Protein AF-A0A539EA20-F1 (afdb_monomer_lite)

Structure (mmCIF, N/CA/C/O backbone):
data_AF-A0A539EA20-F1
#
_entry.id   AF-A0A539EA20-F1
#
loop_
_atom_site.group_PDB
_atom_site.id
_atom_site.type_symbol
_atom_site.label_atom_id
_atom_site.label_alt_id
_atom_site.label_comp_id
_atom_site.label_asym_id
_atom_site.label_entity_id
_atom_site.label_seq_id
_atom_site.pdbx_PDB_ins_code
_atom_site.Cartn_x
_atom_site.Cartn_y
_atom_site.Cartn_z
_atom_site.occupancy
_atom_site.B_iso_or_equiv
_atom_site.auth_seq_id
_atom_site.auth_comp_id
_atom_site.auth_asym_id
_atom_site.auth_atom_id
_atom_site.pdbx_PDB_model_num
ATOM 1 N N . MET A 1 1 ? 24.969 20.866 69.694 1.00 51.47 1 MET A N 1
ATOM 2 C CA . MET A 1 1 ? 25.121 20.897 68.224 1.00 51.47 1 MET A CA 1
ATOM 3 C C . MET A 1 1 ? 23.869 20.271 67.652 1.00 51.47 1 MET A C 1
ATOM 5 O O . MET A 1 1 ? 23.662 19.080 67.826 1.00 51.47 1 MET A O 1
ATOM 9 N N . SER A 1 2 ? 22.968 21.118 67.164 1.00 51.00 2 SER A N 1
ATOM 10 C CA . SER A 1 2 ? 21.584 20.774 66.840 1.00 51.00 2 SER A CA 1
ATOM 11 C C . SER A 1 2 ? 21.495 20.358 65.376 1.00 51.00 2 SER A C 1
ATOM 13 O O . SER A 1 2 ? 21.709 21.182 64.492 1.00 51.00 2 SER A O 1
ATOM 15 N N . ASP A 1 3 ? 21.202 19.083 65.135 1.00 60.44 3 ASP A N 1
ATOM 16 C CA . ASP A 1 3 ? 21.007 18.517 63.801 1.00 60.44 3 ASP A CA 1
ATOM 17 C C . ASP A 1 3 ? 19.608 18.903 63.287 1.00 60.44 3 ASP A C 1
ATOM 19 O O . ASP A 1 3 ? 18.600 18.275 63.616 1.00 60.44 3 ASP A O 1
ATOM 23 N N . ILE A 1 4 ? 19.530 19.971 62.490 1.00 59.88 4 ILE A N 1
ATOM 24 C CA . ILE A 1 4 ? 18.316 20.348 61.755 1.00 59.88 4 ILE A CA 1
ATOM 25 C C . ILE A 1 4 ? 18.309 19.541 60.455 1.00 59.88 4 ILE A C 1
ATOM 27 O O . ILE A 1 4 ? 18.741 20.002 59.400 1.00 59.88 4 ILE A O 1
ATOM 31 N N . ARG A 1 5 ? 17.825 18.299 60.524 1.00 60.31 5 ARG A N 1
ATOM 32 C CA . ARG A 1 5 ? 17.503 17.519 59.324 1.00 60.31 5 ARG A CA 1
ATOM 33 C C . ARG A 1 5 ? 16.178 18.024 58.766 1.00 60.31 5 ARG A C 1
ATOM 35 O O . ARG A 1 5 ? 15.107 17.553 59.146 1.00 60.31 5 ARG A O 1
ATOM 42 N N . HIS A 1 6 ? 16.243 19.014 57.878 1.00 56.59 6 HIS A N 1
ATOM 43 C CA . HIS A 1 6 ? 15.100 19.406 57.062 1.00 56.59 6 HIS A CA 1
ATOM 44 C C . HIS A 1 6 ? 14.713 18.240 56.150 1.00 56.59 6 HIS A C 1
ATOM 46 O O . HIS A 1 6 ? 15.317 17.997 55.110 1.00 56.59 6 HIS A O 1
ATOM 52 N N . SER A 1 7 ? 13.691 17.501 56.579 1.00 60.00 7 SER A N 1
ATOM 53 C CA . SER A 1 7 ? 12.977 16.550 55.739 1.00 60.00 7 SER A CA 1
ATOM 54 C C . SER A 1 7 ? 12.240 17.342 54.664 1.00 60.00 7 SER A C 1
ATOM 56 O O . SER A 1 7 ? 11.175 17.907 54.914 1.00 60.00 7 SER A O 1
ATOM 58 N N . ALA A 1 8 ? 12.825 17.414 53.469 1.00 56.97 8 ALA A N 1
ATOM 59 C CA . ALA A 1 8 ? 12.131 17.839 52.265 1.00 56.97 8 ALA A CA 1
ATOM 60 C C . ALA A 1 8 ? 11.116 16.747 51.901 1.00 56.97 8 ALA A C 1
ATOM 62 O O . ALA A 1 8 ? 11.384 15.865 51.090 1.00 56.97 8 ALA A O 1
ATOM 63 N N . ALA A 1 9 ? 9.959 16.768 52.566 1.00 60.31 9 ALA A N 1
ATOM 64 C CA . ALA A 1 9 ? 8.810 15.977 52.165 1.00 60.31 9 ALA A CA 1
ATOM 65 C C . ALA A 1 9 ? 8.406 16.439 50.758 1.00 60.31 9 ALA A C 1
ATOM 67 O O . ALA A 1 9 ? 7.804 17.503 50.587 1.00 60.31 9 ALA A O 1
ATOM 68 N N . ALA A 1 10 ? 8.818 15.672 49.747 1.00 56.41 10 ALA A N 1
ATOM 69 C CA . ALA A 1 10 ? 8.456 15.897 48.361 1.00 56.41 10 ALA A CA 1
ATOM 70 C C . ALA A 1 10 ? 6.928 15.914 48.270 1.00 56.41 10 ALA A C 1
ATOM 72 O O . ALA A 1 10 ? 6.260 14.930 48.574 1.00 56.41 10 ALA A O 1
ATOM 73 N N . ARG A 1 11 ? 6.376 17.079 47.928 1.00 55.41 11 ARG A N 1
ATOM 74 C CA . ARG A 1 11 ? 4.939 17.304 47.796 1.00 55.41 11 ARG A CA 1
ATOM 75 C C . ARG A 1 11 ? 4.426 16.478 46.602 1.00 55.41 11 ARG A C 1
ATOM 77 O O . ARG A 1 11 ? 4.727 16.847 45.469 1.00 55.41 11 ARG A O 1
ATOM 84 N N . PRO A 1 12 ? 3.641 15.404 46.817 1.00 58.03 12 PRO A N 1
ATOM 85 C CA . PRO A 1 12 ? 3.309 14.428 45.771 1.00 58.03 12 PRO A CA 1
ATOM 86 C C . PRO A 1 12 ? 2.402 14.980 44.656 1.00 58.03 12 PRO A C 1
ATOM 88 O O . PRO A 1 12 ? 2.274 14.368 43.604 1.00 58.03 12 PRO A O 1
ATOM 91 N N . TRP A 1 13 ? 1.812 16.165 44.838 1.00 58.59 13 TRP A N 1
ATOM 92 C CA . TRP A 1 13 ? 0.903 16.779 43.865 1.00 58.59 13 TRP A CA 1
ATOM 93 C C . TRP A 1 13 ? 1.596 17.495 42.690 1.00 58.59 13 TRP A C 1
ATOM 95 O O . TRP A 1 13 ? 0.915 17.910 41.759 1.00 58.59 13 TRP A O 1
ATOM 105 N N . LEU A 1 14 ? 2.930 17.636 42.697 1.00 54.72 14 LEU A N 1
ATOM 106 C CA . LEU A 1 14 ? 3.673 18.243 41.577 1.00 54.72 14 LEU A CA 1
ATOM 107 C C . LEU A 1 14 ? 4.090 17.233 40.493 1.00 54.72 14 LEU A C 1
ATOM 109 O O . LEU A 1 14 ? 4.433 17.643 39.385 1.00 54.72 14 LEU A O 1
ATOM 113 N N . ALA A 1 15 ? 4.026 15.929 40.777 1.00 59.38 15 ALA A N 1
ATOM 114 C CA . ALA A 1 15 ? 4.340 14.875 39.813 1.00 59.38 15 ALA A CA 1
ATOM 115 C C . ALA A 1 15 ? 3.496 14.920 38.512 1.00 59.38 15 ALA A C 1
ATOM 117 O O . ALA A 1 15 ? 4.094 14.824 37.439 1.00 59.38 15 ALA A O 1
ATOM 118 N N . PRO A 1 16 ? 2.159 15.135 38.532 1.00 64.38 16 PRO A N 1
ATOM 119 C CA . PRO A 1 16 ? 1.367 15.132 37.295 1.00 64.38 16 PRO A CA 1
ATOM 120 C C . PRO A 1 16 ? 1.662 16.320 36.361 1.00 64.38 16 PRO A C 1
ATOM 122 O O . PRO A 1 16 ? 1.531 16.189 35.145 1.00 64.38 16 PRO A O 1
ATOM 125 N N . LEU A 1 17 ? 2.108 17.469 36.889 1.00 68.00 17 LEU A N 1
ATOM 126 C CA . LEU A 1 17 ? 2.411 18.652 36.068 1.00 68.00 17 LEU A CA 1
ATOM 127 C C . LEU A 1 17 ? 3.668 18.468 35.206 1.00 68.00 17 LEU A C 1
ATOM 129 O O . LEU A 1 17 ? 3.708 18.946 34.072 1.00 68.00 17 LEU A O 1
ATOM 133 N N . LEU A 1 18 ? 4.675 17.751 35.712 1.00 65.19 18 LEU A N 1
ATOM 134 C CA . LEU A 1 18 ? 5.891 17.452 34.949 1.00 65.19 18 LEU A CA 1
ATOM 135 C C . LEU A 1 18 ? 5.616 16.474 33.797 1.00 65.19 18 LEU A C 1
ATOM 137 O O . LEU A 1 18 ? 6.151 16.661 32.705 1.00 65.19 18 LEU A O 1
ATOM 141 N N . GLY A 1 19 ? 4.738 15.487 34.007 1.00 69.69 19 GLY A N 1
ATOM 142 C CA . GLY A 1 19 ? 4.331 14.546 32.957 1.00 69.69 19 GLY A CA 1
ATOM 143 C C . GLY A 1 19 ? 3.599 15.231 31.798 1.00 69.69 19 GLY A C 1
ATOM 144 O O . GLY A 1 19 ? 3.936 15.014 30.635 1.00 69.69 19 GLY A O 1
ATOM 145 N N . ALA A 1 20 ? 2.656 16.130 32.105 1.00 71.56 20 ALA A N 1
ATOM 146 C CA . ALA A 1 20 ? 1.913 16.870 31.085 1.00 71.56 20 ALA A CA 1
ATOM 147 C C . ALA A 1 20 ? 2.821 17.773 30.228 1.00 71.56 20 ALA A C 1
ATOM 149 O O . ALA A 1 20 ? 2.654 17.831 29.011 1.00 71.56 20 ALA A O 1
ATOM 150 N N . ALA A 1 21 ? 3.807 18.440 30.839 1.00 73.88 21 ALA A N 1
ATOM 151 C CA . ALA A 1 21 ? 4.750 19.296 30.120 1.00 73.88 21 ALA A CA 1
ATOM 152 C C . ALA A 1 21 ? 5.674 18.501 29.180 1.00 73.88 21 ALA A C 1
ATOM 154 O O . ALA A 1 21 ? 5.935 18.949 28.065 1.00 73.88 21 ALA A O 1
ATOM 155 N N . ALA A 1 22 ? 6.132 17.316 29.597 1.00 73.62 22 ALA A N 1
ATOM 156 C CA . ALA A 1 22 ? 6.953 16.443 28.757 1.00 73.62 22 ALA A CA 1
ATOM 157 C C . ALA A 1 22 ? 6.179 15.926 27.530 1.00 73.62 22 ALA A C 1
ATOM 159 O O . ALA A 1 22 ? 6.701 15.977 26.417 1.00 73.62 22 ALA A O 1
ATOM 160 N N . ALA A 1 23 ? 4.917 15.517 27.708 1.00 72.38 23 ALA A N 1
ATOM 161 C CA . ALA A 1 23 ? 4.051 15.105 26.600 1.00 72.38 23 ALA A CA 1
ATOM 162 C C . ALA A 1 23 ? 3.799 16.255 25.604 1.00 72.38 23 ALA A C 1
ATOM 164 O O . ALA A 1 23 ? 3.877 16.065 24.392 1.00 72.38 23 ALA A O 1
ATOM 165 N N . LEU A 1 24 ? 3.569 17.473 26.108 1.00 75.94 24 LEU A N 1
ATOM 166 C CA . LEU A 1 24 ? 3.400 18.670 25.275 1.00 75.94 24 LEU A CA 1
ATOM 167 C C . LEU A 1 24 ? 4.687 19.049 24.529 1.00 75.94 24 LEU A C 1
ATOM 169 O O . LEU A 1 24 ? 4.631 19.465 23.374 1.00 75.94 24 LEU A O 1
ATOM 173 N N . ALA A 1 25 ? 5.849 18.877 25.164 1.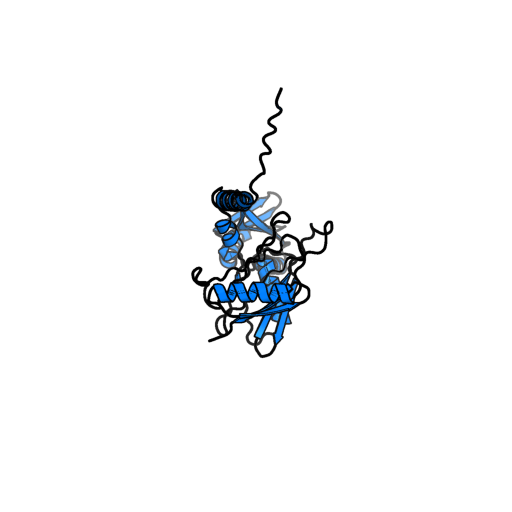00 78.00 25 ALA A N 1
ATOM 174 C CA . ALA A 1 25 ? 7.143 19.105 24.530 1.00 78.00 25 ALA A CA 1
ATOM 175 C C . ALA A 1 25 ? 7.423 18.078 23.420 1.00 78.00 25 ALA A C 1
ATOM 177 O O . ALA A 1 25 ? 7.863 18.470 22.341 1.00 78.00 25 ALA A O 1
ATOM 178 N N . MET A 1 26 ? 7.103 16.795 23.626 1.00 74.56 26 MET A N 1
ATOM 179 C CA . MET A 1 26 ? 7.206 15.766 22.578 1.00 74.56 26 MET A CA 1
ATOM 180 C C . MET A 1 26 ? 6.317 16.059 21.363 1.00 74.56 26 MET A C 1
ATOM 182 O O . MET A 1 26 ? 6.663 15.702 20.243 1.00 74.56 26 MET A O 1
ATOM 186 N N . LEU A 1 27 ? 5.207 16.766 21.564 1.00 73.69 27 LEU A N 1
ATOM 187 C CA . LEU A 1 27 ? 4.309 17.203 20.495 1.00 73.69 27 LEU A CA 1
ATOM 188 C C . LEU A 1 27 ? 4.912 18.316 19.613 1.00 73.69 27 LEU A C 1
ATOM 190 O O . LEU A 1 27 ? 4.495 18.494 18.468 1.00 73.69 27 LEU A O 1
ATOM 194 N N . LEU A 1 28 ? 5.873 19.071 20.158 1.00 78.44 28 LEU A N 1
ATOM 195 C CA . LEU A 1 28 ? 6.522 20.219 19.518 1.00 78.44 28 LEU A CA 1
ATOM 196 C C . LEU A 1 28 ? 7.893 19.883 18.920 1.00 78.44 28 LEU A C 1
ATOM 198 O O . LEU A 1 28 ? 8.332 20.572 17.999 1.00 78.44 28 LEU A O 1
ATOM 202 N N . VAL A 1 29 ? 8.581 18.858 19.432 1.00 80.50 29 VAL A N 1
ATOM 203 C CA . VAL A 1 29 ? 9.878 18.433 18.894 1.00 80.50 29 VAL A CA 1
ATOM 204 C C . VAL A 1 29 ? 9.646 17.636 17.605 1.00 80.50 29 VAL A C 1
ATOM 206 O O . VAL A 1 29 ? 8.989 16.596 17.649 1.00 80.50 29 VAL A O 1
ATOM 209 N N . PRO A 1 30 ? 10.175 18.083 16.452 1.00 80.94 30 PRO A N 1
ATOM 210 C CA . PRO A 1 30 ? 10.070 17.317 15.222 1.00 80.94 30 PRO A CA 1
ATOM 211 C C . PRO A 1 30 ? 10.881 16.032 15.365 1.00 80.94 30 PRO A C 1
ATOM 213 O O . PRO A 1 30 ? 12.070 16.072 15.687 1.00 80.94 30 PRO A O 1
ATOM 216 N N . PHE A 1 31 ? 10.251 14.897 15.091 1.00 82.44 31 PHE A N 1
ATOM 217 C CA . PHE A 1 31 ? 10.955 13.637 14.920 1.00 82.44 31 PHE A CA 1
ATOM 218 C C . PHE A 1 31 ? 10.997 13.290 13.435 1.00 82.44 31 PHE A C 1
ATOM 220 O O . PHE A 1 31 ? 10.104 13.627 12.654 1.00 82.44 31 PHE A O 1
ATOM 227 N N . SER A 1 32 ? 12.075 12.632 13.032 1.00 87.25 32 SER A N 1
ATOM 228 C CA . SER A 1 32 ? 12.204 12.088 11.690 1.00 87.25 32 SER A CA 1
ATOM 229 C C . SER A 1 32 ? 11.516 10.729 11.621 1.00 87.25 32 SER A C 1
ATOM 231 O O . SER A 1 32 ? 11.802 9.862 12.448 1.00 87.25 32 SER A O 1
ATOM 233 N N . TYR A 1 33 ? 10.668 10.517 10.623 1.00 86.50 33 TYR A N 1
ATOM 234 C CA . TYR A 1 33 ? 10.060 9.222 10.329 1.00 86.50 33 TYR A CA 1
ATOM 235 C C . TYR A 1 33 ? 10.125 8.930 8.830 1.00 86.50 33 TYR A C 1
ATOM 237 O O . TYR A 1 33 ? 10.319 9.832 8.017 1.00 86.50 33 TYR A O 1
ATOM 245 N N . GLN A 1 34 ? 10.008 7.656 8.458 1.00 86.81 34 GLN A N 1
ATOM 246 C CA . GLN A 1 34 ? 9.963 7.248 7.055 1.00 86.81 34 GLN A CA 1
ATOM 247 C C . GLN A 1 34 ? 8.516 7.134 6.585 1.00 86.81 34 GLN A C 1
ATOM 249 O O . GLN A 1 34 ? 7.686 6.526 7.262 1.00 86.81 34 GLN A O 1
ATOM 254 N N . LYS A 1 35 ? 8.238 7.676 5.402 1.00 89.19 35 LYS A N 1
ATOM 255 C CA . LYS A 1 35 ? 6.952 7.568 4.714 1.00 89.19 35 LYS A CA 1
ATOM 256 C C . LYS A 1 35 ? 7.164 6.999 3.318 1.00 89.19 35 LYS A C 1
ATOM 258 O O . LYS A 1 35 ? 8.096 7.399 2.627 1.00 89.19 35 LYS A O 1
ATOM 263 N N . THR A 1 36 ? 6.290 6.095 2.889 1.00 90.50 36 THR A N 1
ATOM 264 C CA . THR A 1 36 ? 6.244 5.658 1.489 1.00 90.50 36 THR A CA 1
ATOM 265 C C . THR A 1 36 ? 5.628 6.766 0.640 1.00 90.50 36 THR A C 1
ATOM 267 O O . THR A 1 36 ? 4.508 7.188 0.910 1.00 90.50 36 THR A O 1
ATOM 270 N N . VAL A 1 37 ? 6.346 7.243 -0.373 1.00 94.31 37 VAL A N 1
ATOM 271 C CA . VAL A 1 37 ? 5.898 8.340 -1.255 1.00 94.31 37 VAL A CA 1
ATOM 272 C C . VAL A 1 37 ? 5.578 7.874 -2.674 1.00 94.31 37 VAL A C 1
ATOM 274 O O . VAL A 1 37 ? 4.847 8.542 -3.401 1.00 94.31 37 VAL A O 1
ATOM 277 N N . ALA A 1 38 ? 6.111 6.721 -3.071 1.00 96.06 38 ALA A N 1
ATOM 278 C CA . ALA A 1 38 ? 5.910 6.118 -4.379 1.00 96.06 38 ALA A CA 1
ATOM 279 C C . ALA A 1 38 ? 6.220 4.616 -4.314 1.00 96.06 38 ALA A C 1
ATOM 281 O O . ALA A 1 38 ? 6.691 4.109 -3.294 1.00 96.06 38 ALA A O 1
ATOM 282 N N . TYR A 1 39 ? 5.992 3.922 -5.421 1.00 96.19 39 TYR A N 1
ATOM 283 C CA . TYR A 1 39 ? 6.453 2.560 -5.656 1.00 96.19 39 TYR A CA 1
ATOM 284 C C . TYR A 1 39 ? 7.275 2.521 -6.938 1.00 96.19 39 TYR A C 1
ATOM 286 O O . TYR A 1 39 ? 6.848 3.055 -7.963 1.00 96.19 39 TYR A O 1
ATOM 294 N N . ASP A 1 40 ? 8.430 1.870 -6.886 1.00 97.38 40 ASP A N 1
ATOM 295 C CA . ASP A 1 40 ? 9.213 1.550 -8.070 1.00 97.38 40 ASP A CA 1
ATOM 296 C C . ASP A 1 40 ? 8.818 0.139 -8.528 1.00 97.38 40 ASP A C 1
ATOM 298 O O . ASP A 1 40 ? 9.005 -0.855 -7.823 1.00 97.38 40 ASP A O 1
ATOM 302 N N . VAL A 1 41 ? 8.210 0.062 -9.710 1.00 97.50 41 VAL A N 1
ATOM 303 C CA . VAL A 1 41 ? 7.793 -1.187 -10.352 1.00 97.50 41 VAL A CA 1
ATOM 304 C C . VAL A 1 41 ? 8.815 -1.519 -11.425 1.00 97.50 41 VAL A C 1
ATOM 306 O O . VAL A 1 41 ? 8.924 -0.800 -12.418 1.00 97.50 41 VAL A O 1
ATOM 309 N N . SER A 1 42 ? 9.561 -2.600 -11.232 1.00 97.25 42 SER A N 1
ATOM 310 C CA . SER A 1 42 ? 10.586 -3.054 -12.168 1.00 97.25 42 SER A CA 1
ATOM 311 C C . SER A 1 42 ? 10.157 -4.334 -12.876 1.00 97.25 42 SER A C 1
ATOM 313 O O . SER A 1 42 ? 9.767 -5.309 -12.236 1.00 97.25 42 SER A O 1
ATOM 315 N N . PHE A 1 43 ? 10.258 -4.329 -14.202 1.00 96.56 43 PHE A N 1
ATOM 316 C CA . PHE A 1 43 ? 10.082 -5.491 -15.065 1.00 96.56 43 PHE A CA 1
ATOM 317 C C . PHE A 1 43 ? 11.433 -5.834 -1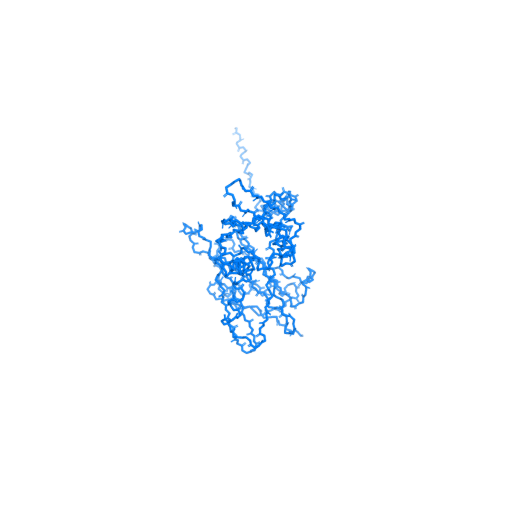5.679 1.00 96.56 43 PHE A C 1
ATOM 319 O O . PHE A 1 43 ? 12.006 -5.008 -16.392 1.00 96.56 43 PHE A O 1
ATOM 326 N N . HIS A 1 44 ? 11.927 -7.043 -15.437 1.00 95.81 44 HIS A N 1
ATOM 327 C CA . HIS A 1 44 ? 13.106 -7.566 -16.118 1.00 95.81 44 HIS A CA 1
ATOM 328 C C . HIS A 1 44 ? 12.651 -8.553 -17.185 1.00 95.81 44 HIS A C 1
ATOM 330 O O . HIS A 1 44 ? 12.031 -9.571 -16.877 1.00 95.81 44 HIS A O 1
ATOM 336 N N . LEU A 1 45 ? 12.930 -8.220 -18.441 1.00 94.81 45 LEU A N 1
ATOM 337 C CA . LEU A 1 45 ? 12.609 -9.028 -19.605 1.00 94.81 45 LEU A CA 1
ATOM 338 C C . LEU A 1 45 ? 13.899 -9.658 -20.131 1.00 94.81 45 LEU A C 1
ATOM 340 O O . LEU A 1 45 ? 14.835 -8.944 -20.502 1.00 94.81 45 LEU A O 1
ATOM 344 N N . ASP A 1 46 ? 13.937 -10.986 -20.178 1.00 92.00 46 ASP A N 1
ATOM 345 C CA . ASP A 1 46 ? 15.025 -11.735 -20.806 1.00 92.00 46 ASP A CA 1
ATOM 346 C C . ASP A 1 46 ? 14.713 -11.978 -22.294 1.00 92.00 46 ASP A C 1
ATOM 348 O O . ASP A 1 46 ? 13.650 -12.503 -22.629 1.00 92.00 46 ASP A O 1
ATOM 352 N N . GLY A 1 47 ? 15.648 -11.655 -23.198 1.00 81.75 47 GLY A N 1
ATOM 353 C CA . GLY A 1 47 ? 15.536 -11.947 -24.638 1.00 81.75 47 GLY A CA 1
ATOM 354 C C . GLY A 1 47 ? 15.663 -10.719 -25.547 1.00 81.75 47 GLY A C 1
ATOM 355 O O . GLY A 1 47 ? 16.042 -9.645 -25.117 1.00 81.75 47 GLY A O 1
ATOM 356 N N . ARG A 1 48 ? 15.380 -10.843 -26.853 1.00 69.12 48 ARG A N 1
ATOM 357 C CA . ARG A 1 48 ? 15.478 -9.714 -27.810 1.00 69.12 48 ARG A CA 1
ATOM 358 C C . ARG A 1 48 ? 14.281 -8.754 -27.688 1.00 69.12 48 ARG A C 1
ATOM 360 O O . ARG A 1 48 ? 13.432 -8.709 -28.572 1.00 69.12 48 ARG A O 1
ATOM 367 N N . SER A 1 49 ? 14.238 -7.959 -26.624 1.00 68.50 49 SER A N 1
ATOM 368 C CA . SER A 1 49 ? 13.131 -7.032 -26.311 1.00 68.50 49 SER A CA 1
ATOM 369 C C . SER A 1 49 ? 13.378 -5.567 -26.706 1.00 68.50 49 SER A C 1
ATOM 371 O O . SER A 1 49 ? 12.484 -4.735 -26.569 1.00 68.50 49 SER A O 1
ATOM 373 N N . ALA A 1 50 ? 14.552 -5.231 -27.254 1.00 67.38 50 ALA A N 1
ATOM 374 C CA . ALA A 1 50 ? 14.907 -3.854 -27.623 1.00 67.38 50 ALA A CA 1
ATOM 375 C C . ALA A 1 50 ? 13.895 -3.132 -28.551 1.00 67.38 50 ALA A C 1
ATOM 377 O O . ALA A 1 50 ? 13.603 -1.965 -28.288 1.00 67.38 50 ALA A O 1
ATOM 378 N N . PRO A 1 51 ? 13.296 -3.767 -29.586 1.00 71.06 51 PRO A N 1
ATOM 379 C CA . PRO A 1 51 ? 12.330 -3.086 -30.455 1.00 71.06 51 PRO A CA 1
ATOM 380 C C . PRO A 1 51 ? 10.990 -2.771 -29.769 1.00 71.06 51 PRO A C 1
ATOM 382 O O . PRO A 1 51 ? 10.214 -1.980 -30.296 1.00 71.06 51 PRO A O 1
ATOM 385 N N . LEU A 1 52 ? 10.703 -3.389 -28.616 1.00 78.19 52 LEU A N 1
ATOM 386 C CA . LEU A 1 52 ? 9.429 -3.266 -27.898 1.00 78.19 52 LEU A CA 1
ATOM 387 C C . LEU A 1 52 ? 9.454 -2.178 -26.811 1.00 78.19 52 LEU A C 1
ATOM 389 O O . LEU A 1 52 ? 8.404 -1.813 -26.286 1.00 78.19 52 LEU A O 1
ATOM 393 N N . ALA A 1 53 ? 10.632 -1.638 -26.479 1.00 81.19 53 ALA A N 1
ATOM 394 C CA . ALA A 1 53 ? 10.816 -0.772 -25.314 1.00 81.19 53 ALA A CA 1
ATOM 395 C C . ALA A 1 53 ? 9.955 0.505 -25.344 1.00 81.19 53 ALA A C 1
ATOM 397 O O . ALA A 1 53 ? 9.400 0.899 -24.317 1.00 81.19 53 ALA A O 1
ATOM 398 N N . SER A 1 54 ? 9.803 1.142 -26.510 1.00 83.44 54 SER A N 1
ATOM 399 C CA . SER A 1 54 ? 9.008 2.371 -26.642 1.00 83.44 54 SER A CA 1
ATOM 400 C C . SER A 1 54 ? 7.509 2.125 -26.444 1.00 83.44 54 SER A C 1
ATOM 402 O O . SER A 1 54 ? 6.876 2.844 -25.675 1.00 83.44 54 SER A O 1
ATOM 404 N N . GLY A 1 55 ? 6.951 1.081 -27.067 1.00 89.38 55 GLY A N 1
ATOM 405 C CA . GLY A 1 55 ? 5.537 0.720 -26.915 1.00 89.38 55 GLY A CA 1
ATOM 406 C C . GLY A 1 55 ? 5.192 0.278 -25.491 1.00 89.38 55 GLY A C 1
ATOM 407 O O . GLY A 1 55 ? 4.172 0.693 -24.943 1.00 89.38 55 GLY A O 1
ATOM 408 N N . LEU A 1 56 ? 6.082 -0.497 -24.862 1.00 90.69 56 LEU A N 1
ATOM 409 C CA . LEU A 1 56 ? 5.917 -0.935 -23.475 1.00 90.69 56 LEU A CA 1
ATOM 410 C C . LEU A 1 56 ? 5.953 0.233 -22.492 1.00 90.69 56 LEU A C 1
ATOM 412 O O . LEU A 1 56 ? 5.175 0.249 -21.544 1.00 90.69 56 LEU A O 1
ATOM 416 N N . SER A 1 57 ? 6.811 1.227 -22.729 1.00 92.44 57 SER A N 1
ATOM 417 C CA . SER A 1 57 ? 6.897 2.402 -21.857 1.00 92.44 57 SER A CA 1
ATOM 418 C C . SER A 1 57 ? 5.589 3.197 -21.868 1.00 92.44 57 SER A C 1
ATOM 420 O O . SER A 1 57 ? 5.064 3.519 -20.808 1.00 92.44 57 SER A O 1
ATOM 422 N N . SER A 1 58 ? 4.998 3.452 -23.041 1.00 93.00 58 SER A N 1
ATOM 423 C CA . SER A 1 58 ? 3.695 4.130 -23.123 1.00 93.00 58 SER A CA 1
ATOM 424 C C . SER A 1 58 ? 2.571 3.323 -22.465 1.00 93.00 58 SER A C 1
ATOM 426 O O . SER A 1 58 ? 1.788 3.888 -21.705 1.00 93.00 58 SER A O 1
ATOM 428 N N . ALA A 1 59 ? 2.533 2.004 -22.683 1.00 92.38 59 ALA A N 1
ATOM 429 C CA . ALA A 1 59 ? 1.540 1.131 -22.056 1.00 92.38 59 ALA A CA 1
ATOM 430 C C . ALA A 1 59 ? 1.671 1.101 -20.521 1.00 92.38 59 ALA A C 1
ATOM 432 O O . ALA A 1 59 ? 0.668 1.144 -19.808 1.00 92.38 59 ALA A O 1
ATOM 433 N N . LEU A 1 60 ? 2.902 1.079 -19.997 1.00 92.06 60 LEU A N 1
ATOM 434 C CA . LEU A 1 60 ? 3.165 1.180 -18.561 1.00 92.06 60 LEU A CA 1
ATOM 435 C C . LEU A 1 60 ? 2.728 2.540 -18.007 1.00 92.06 60 LEU A C 1
ATOM 437 O O . LEU A 1 60 ? 2.117 2.602 -16.941 1.00 92.06 60 LEU A O 1
ATOM 441 N N . GLN A 1 61 ? 2.997 3.629 -18.727 1.00 94.06 61 GLN A N 1
ATOM 442 C CA . GLN A 1 61 ? 2.599 4.962 -18.286 1.00 94.06 61 GLN A CA 1
ATOM 443 C C . GLN A 1 61 ? 1.079 5.071 -18.147 1.00 94.06 61 GLN A C 1
ATOM 445 O O . GLN A 1 61 ? 0.594 5.549 -17.123 1.00 94.06 61 GLN A O 1
ATOM 450 N N . GLU A 1 62 ? 0.339 4.578 -19.141 1.00 93.81 62 GLU A N 1
ATOM 451 C CA . GLU A 1 62 ? -1.125 4.598 -19.159 1.00 93.81 62 GLU A CA 1
ATOM 452 C C . GLU A 1 62 ? -1.732 3.668 -18.097 1.00 93.81 62 GLU A C 1
ATOM 454 O O . GLU A 1 62 ? -2.630 4.068 -17.360 1.00 93.81 62 GLU A O 1
ATOM 459 N N . SER A 1 63 ? -1.204 2.449 -17.953 1.00 92.31 63 SER A N 1
ATOM 460 C CA . SER A 1 63 ? -1.738 1.447 -17.018 1.00 92.31 63 SER A CA 1
ATOM 461 C C . SER A 1 63 ? -1.465 1.779 -15.545 1.00 92.31 63 SER A C 1
ATOM 463 O O . SER A 1 63 ? -2.265 1.451 -14.658 1.00 92.31 63 SER A O 1
ATOM 465 N N . PHE A 1 64 ? -0.316 2.391 -15.253 1.00 93.25 64 PHE A N 1
ATOM 466 C CA . PHE A 1 64 ? 0.127 2.632 -13.879 1.00 93.25 64 PHE A CA 1
ATOM 467 C C . PHE A 1 64 ? 0.013 4.092 -13.442 1.00 93.25 64 PHE A C 1
ATOM 469 O O . PHE A 1 64 ? 0.118 4.355 -12.248 1.00 93.25 64 PHE A O 1
ATOM 476 N N . GLY A 1 65 ? -0.213 5.035 -14.363 1.00 94.50 65 GLY A N 1
ATOM 477 C CA . GLY A 1 65 ? -0.113 6.463 -14.052 1.00 94.50 65 GLY A CA 1
ATOM 478 C C . GLY A 1 65 ? 1.306 6.847 -13.623 1.00 94.50 65 GLY A C 1
ATOM 479 O O . GLY A 1 65 ? 1.485 7.688 -12.744 1.00 94.50 65 GLY A O 1
ATOM 480 N N . ALA A 1 66 ? 2.317 6.173 -14.181 1.00 94.88 66 ALA A N 1
ATOM 481 C CA . ALA A 1 66 ? 3.706 6.371 -13.790 1.00 94.88 66 ALA A CA 1
ATOM 482 C C . ALA A 1 66 ? 4.172 7.796 -14.130 1.00 94.88 66 ALA A C 1
ATOM 484 O O . ALA A 1 66 ? 3.933 8.297 -15.231 1.00 94.88 66 ALA A O 1
ATOM 485 N N . THR A 1 67 ? 4.859 8.448 -13.192 1.00 94.12 67 THR A N 1
ATOM 486 C CA . THR A 1 67 ? 5.392 9.810 -13.383 1.00 94.12 67 THR A CA 1
ATOM 487 C C . THR A 1 67 ? 6.700 9.803 -14.160 1.00 94.12 67 THR A C 1
ATOM 489 O O . THR A 1 67 ? 6.996 10.744 -14.896 1.00 94.12 67 THR A O 1
ATOM 492 N N . SER A 1 68 ? 7.475 8.730 -14.023 1.00 94.75 68 SER A N 1
ATOM 493 C CA . SER A 1 68 ? 8.682 8.493 -14.798 1.00 94.75 68 SER A CA 1
ATOM 494 C C . SER A 1 68 ? 8.822 7.015 -15.137 1.00 94.75 68 SER A C 1
ATOM 496 O O . SER A 1 68 ? 8.408 6.134 -14.381 1.00 94.75 68 SER A O 1
ATOM 498 N N . ILE A 1 69 ? 9.406 6.755 -16.304 1.00 95.88 69 ILE A N 1
ATOM 499 C CA . ILE A 1 69 ? 9.748 5.414 -16.765 1.00 95.88 69 ILE A CA 1
ATOM 500 C C . ILE A 1 69 ? 11.181 5.468 -17.259 1.00 95.88 69 ILE A C 1
ATOM 502 O O . ILE A 1 69 ? 11.533 6.317 -18.079 1.00 95.88 69 ILE A O 1
ATOM 506 N N . ASN A 1 70 ? 12.006 4.573 -16.738 1.00 95.19 70 ASN A N 1
ATOM 507 C CA . ASN A 1 70 ? 13.371 4.384 -17.180 1.00 95.19 70 ASN A CA 1
ATOM 508 C C . ASN A 1 70 ? 13.488 3.012 -17.841 1.00 95.19 70 ASN A C 1
ATOM 510 O O . ASN A 1 70 ? 13.091 2.001 -17.263 1.00 95.19 70 ASN A O 1
ATOM 514 N N . SER A 1 71 ? 14.025 2.987 -19.055 1.00 94.31 71 SER A N 1
ATOM 515 C CA . SER A 1 71 ? 14.343 1.763 -19.776 1.00 94.31 71 SER A CA 1
ATOM 516 C C . SER A 1 71 ? 15.855 1.610 -19.842 1.00 94.31 71 SER A C 1
ATOM 518 O O . SER A 1 71 ? 16.530 2.411 -20.493 1.00 94.31 71 SER A O 1
ATOM 520 N N . ASN A 1 72 ? 16.382 0.569 -19.212 1.00 93.25 72 ASN A N 1
ATOM 521 C CA . ASN A 1 72 ? 17.789 0.218 -19.296 1.00 93.25 72 ASN A CA 1
ATOM 522 C C . ASN A 1 72 ? 17.927 -1.133 -20.002 1.00 93.25 72 ASN A C 1
ATOM 524 O O . ASN A 1 72 ? 17.415 -2.136 -19.513 1.00 93.25 72 ASN A O 1
ATOM 528 N N . SER A 1 73 ? 18.594 -1.156 -21.154 1.00 92.00 73 SER A N 1
ATOM 529 C CA . SER A 1 73 ? 18.976 -2.402 -21.819 1.00 92.00 73 SER A CA 1
ATOM 530 C C . SER A 1 73 ? 20.425 -2.688 -21.479 1.00 92.00 73 SER A C 1
ATOM 532 O O . SER A 1 73 ? 21.284 -1.840 -21.732 1.00 92.00 73 SER A O 1
ATOM 534 N N . ASP A 1 74 ? 20.714 -3.874 -20.958 1.00 87.88 74 ASP A N 1
ATOM 535 C CA . ASP A 1 74 ? 22.098 -4.323 -20.902 1.00 87.88 74 ASP A CA 1
ATOM 536 C C . ASP A 1 74 ? 22.567 -4.806 -22.288 1.00 87.88 74 ASP A C 1
ATOM 538 O O . ASP A 1 74 ? 21.774 -5.028 -23.212 1.00 87.88 74 ASP A O 1
ATOM 542 N N . GLY A 1 75 ? 23.889 -4.896 -22.459 1.00 83.06 75 GLY A N 1
ATOM 543 C CA . GLY A 1 75 ? 24.511 -5.365 -23.701 1.00 83.06 75 GLY A CA 1
ATOM 544 C C . GLY A 1 75 ? 24.261 -6.848 -23.997 1.00 83.06 75 GLY A C 1
ATOM 545 O O . GLY A 1 75 ? 24.512 -7.284 -25.119 1.00 83.06 75 GLY A O 1
ATOM 546 N N . ASP A 1 76 ? 23.727 -7.592 -23.025 1.00 86.56 76 ASP A N 1
ATOM 547 C CA . ASP A 1 76 ? 23.373 -9.009 -23.136 1.00 86.56 76 ASP A CA 1
ATOM 548 C C . ASP A 1 76 ? 21.930 -9.202 -23.641 1.00 86.56 76 ASP A C 1
ATOM 550 O O . ASP A 1 76 ? 21.470 -10.326 -23.860 1.00 86.56 76 ASP A O 1
ATOM 554 N N . GLY A 1 77 ? 21.228 -8.095 -23.901 1.00 86.06 77 GLY A N 1
ATOM 555 C CA . GLY A 1 77 ? 19.887 -8.063 -24.465 1.00 86.06 77 GLY A CA 1
ATOM 556 C C . GLY A 1 77 ? 18.774 -8.036 -23.422 1.00 86.06 77 GLY A C 1
ATOM 557 O O . GLY A 1 77 ? 17.617 -7.920 -23.809 1.00 86.06 77 GLY A O 1
ATOM 558 N N . ARG A 1 78 ? 19.071 -8.085 -22.122 1.00 91.00 78 ARG A N 1
ATOM 559 C CA . ARG A 1 78 ? 18.046 -7.971 -21.082 1.00 91.00 78 ARG A CA 1
ATOM 560 C C . ARG A 1 78 ? 17.571 -6.525 -20.990 1.00 91.00 78 ARG A C 1
ATOM 562 O O . ARG A 1 78 ? 18.361 -5.585 -20.894 1.00 91.00 78 ARG A O 1
ATOM 569 N N . LEU A 1 79 ? 16.255 -6.351 -20.990 1.00 94.12 79 LEU A N 1
ATOM 570 C CA . LEU A 1 79 ? 15.610 -5.053 -20.831 1.00 94.12 79 LEU A CA 1
ATOM 571 C C . LEU A 1 79 ? 15.047 -4.948 -19.415 1.00 94.12 79 LEU A C 1
ATOM 573 O O . LEU A 1 79 ? 14.244 -5.777 -19.001 1.00 94.12 79 LEU A O 1
ATOM 577 N N . THR A 1 80 ? 15.441 -3.911 -18.684 1.00 95.38 80 THR A N 1
ATOM 578 C CA . THR A 1 80 ? 14.828 -3.529 -17.411 1.00 95.38 80 THR A CA 1
ATOM 579 C C . THR A 1 80 ? 13.996 -2.273 -17.618 1.00 95.38 80 THR A C 1
ATOM 581 O O . THR A 1 80 ? 14.519 -1.237 -18.029 1.00 95.38 80 THR A O 1
ATOM 584 N N . LEU A 1 81 ? 12.700 -2.368 -17.341 1.00 95.69 81 LEU A N 1
ATOM 585 C CA . LEU A 1 81 ? 11.779 -1.236 -17.322 1.00 95.69 81 LEU A CA 1
ATOM 586 C C . LEU A 1 81 ? 11.439 -0.930 -15.870 1.00 95.69 81 LEU A C 1
ATOM 588 O O . LEU A 1 81 ? 10.828 -1.761 -15.207 1.00 95.69 81 LEU A O 1
ATOM 592 N N . THR A 1 82 ? 11.808 0.252 -15.392 1.00 97.12 82 THR A N 1
ATOM 593 C CA . THR A 1 82 ? 11.458 0.721 -14.049 1.00 97.12 82 THR A CA 1
ATOM 594 C C . THR A 1 82 ? 10.496 1.890 -14.170 1.00 97.12 82 THR A C 1
ATOM 596 O O . THR A 1 82 ? 10.842 2.930 -14.731 1.00 97.12 82 THR A O 1
ATOM 599 N N . ALA A 1 83 ? 9.285 1.718 -13.654 1.00 97.31 83 ALA A N 1
ATOM 600 C CA . ALA A 1 83 ? 8.251 2.738 -13.606 1.00 97.31 83 ALA A CA 1
ATOM 601 C C . ALA A 1 83 ? 8.075 3.227 -12.167 1.00 97.31 83 ALA A C 1
ATOM 603 O O . ALA A 1 83 ? 7.871 2.422 -11.259 1.00 97.31 83 ALA A O 1
ATOM 604 N N . ARG A 1 84 ? 8.113 4.546 -11.967 1.00 97.69 84 ARG A N 1
ATOM 605 C CA . ARG A 1 84 ? 7.805 5.160 -10.675 1.00 97.69 84 ARG A CA 1
ATOM 606 C C . ARG A 1 84 ? 6.330 5.525 -10.613 1.00 97.69 84 ARG A C 1
ATOM 608 O O . ARG A 1 84 ? 5.868 6.411 -11.335 1.00 97.69 84 ARG A O 1
ATOM 615 N N . VAL A 1 85 ? 5.602 4.849 -9.737 1.00 97.12 85 VAL A N 1
ATOM 616 C CA . VAL A 1 85 ? 4.163 5.022 -9.528 1.00 97.12 85 VAL A CA 1
ATOM 617 C C . VAL A 1 85 ? 3.950 5.865 -8.273 1.00 97.12 85 VAL A C 1
ATOM 619 O O . VAL A 1 85 ? 4.397 5.456 -7.198 1.00 97.12 85 VAL A O 1
ATOM 622 N N . PRO A 1 86 ? 3.312 7.042 -8.368 1.00 95.12 86 PRO A N 1
ATOM 623 C CA . PRO A 1 86 ? 3.093 7.880 -7.198 1.00 95.12 86 PRO A CA 1
ATOM 624 C C . PRO A 1 86 ? 2.084 7.223 -6.243 1.00 95.12 86 PRO A C 1
ATOM 626 O O . PRO A 1 86 ? 1.261 6.407 -6.669 1.00 95.12 86 PRO A O 1
ATOM 629 N N . LEU A 1 87 ? 2.152 7.552 -4.948 1.00 89.50 87 LEU A N 1
ATOM 630 C CA . LEU A 1 87 ? 1.343 6.893 -3.913 1.00 89.50 87 LEU A CA 1
ATOM 631 C C . LEU A 1 87 ? -0.165 6.952 -4.208 1.00 89.50 87 LEU A C 1
ATOM 633 O O . LEU A 1 87 ? -0.862 5.961 -4.010 1.00 89.50 87 LEU A O 1
ATOM 637 N N . GLU A 1 88 ? -0.669 8.065 -4.743 1.00 87.62 88 GLU A N 1
ATOM 638 C CA . GLU A 1 88 ? -2.080 8.223 -5.117 1.00 87.62 88 GLU A CA 1
ATOM 639 C C . GLU A 1 88 ? -2.542 7.241 -6.204 1.00 87.62 88 GLU A C 1
ATOM 641 O O . GLU A 1 88 ? -3.717 6.878 -6.258 1.00 87.62 88 GLU A O 1
ATOM 646 N N . ALA A 1 89 ? -1.617 6.776 -7.045 1.00 90.19 89 ALA A N 1
ATOM 647 C CA . ALA A 1 89 ? -1.865 5.791 -8.086 1.00 90.19 89 ALA A CA 1
ATOM 648 C C . ALA A 1 89 ? -1.410 4.384 -7.673 1.00 90.19 89 ALA A C 1
ATOM 650 O O . ALA A 1 89 ? -1.491 3.467 -8.487 1.00 90.19 89 ALA A O 1
ATOM 651 N N . ALA A 1 90 ? -0.938 4.178 -6.439 1.00 86.69 90 ALA A N 1
ATOM 652 C CA . ALA A 1 90 ? -0.353 2.913 -5.998 1.00 86.69 90 ALA A CA 1
ATOM 653 C C . ALA A 1 90 ? -1.380 1.835 -5.621 1.00 86.69 90 ALA A C 1
ATOM 655 O O . ALA A 1 90 ? -1.016 0.670 -5.451 1.00 86.69 90 ALA A O 1
ATOM 656 N N . ASN A 1 91 ? -2.667 2.179 -5.523 1.00 84.31 91 ASN A N 1
ATOM 657 C CA . ASN A 1 91 ? -3.716 1.222 -5.171 1.00 84.31 91 ASN A CA 1
ATOM 658 C C . ASN A 1 91 ? -3.699 0.013 -6.122 1.00 84.31 91 ASN A C 1
ATOM 660 O O . ASN A 1 91 ? -3.851 0.146 -7.339 1.00 84.31 91 ASN A O 1
ATOM 664 N N . GLY A 1 92 ? -3.452 -1.179 -5.574 1.00 84.31 92 GLY A N 1
ATOM 665 C CA . GLY A 1 92 ? -3.346 -2.415 -6.353 1.00 84.31 92 GLY A CA 1
ATOM 666 C C . GLY A 1 92 ? -2.187 -2.442 -7.361 1.00 84.31 92 GLY A C 1
ATOM 667 O O . GLY A 1 92 ? -2.276 -3.161 -8.356 1.00 84.31 92 GLY A O 1
ATOM 668 N N . VAL A 1 93 ? -1.120 -1.660 -7.151 1.00 93.19 93 VAL A N 1
ATOM 669 C CA . VAL A 1 93 ? 0.039 -1.600 -8.062 1.00 93.19 93 VAL A CA 1
ATOM 670 C C . VAL A 1 93 ? 0.684 -2.973 -8.260 1.00 93.19 93 VAL A C 1
ATOM 672 O O . VAL A 1 93 ? 0.972 -3.342 -9.393 1.00 93.19 93 VAL A O 1
ATOM 675 N N . ALA A 1 94 ? 0.814 -3.775 -7.198 1.00 90.12 94 ALA A N 1
ATOM 676 C CA . ALA A 1 94 ? 1.379 -5.122 -7.280 1.00 90.12 94 ALA A CA 1
ATOM 677 C C . ALA A 1 94 ? 0.523 -6.072 -8.129 1.00 90.12 94 ALA A C 1
ATOM 679 O O . ALA A 1 94 ? 1.040 -6.752 -9.013 1.00 90.12 94 ALA A O 1
ATOM 680 N N . ALA A 1 95 ? -0.799 -6.061 -7.931 1.00 86.75 95 ALA A N 1
ATOM 681 C CA . ALA A 1 95 ? -1.719 -6.874 -8.723 1.00 86.75 95 ALA A CA 1
ATOM 682 C C . ALA A 1 95 ? -1.711 -6.467 -10.207 1.00 86.75 95 ALA A C 1
ATOM 684 O O . ALA A 1 95 ? -1.699 -7.327 -11.085 1.00 86.75 95 ALA A O 1
ATOM 685 N N . ARG A 1 96 ? -1.666 -5.159 -10.500 1.00 93.81 96 ARG A N 1
ATOM 686 C CA . ARG A 1 96 ? -1.544 -4.652 -11.876 1.00 93.81 96 ARG A CA 1
ATOM 687 C C . ARG A 1 96 ? -0.199 -5.009 -12.504 1.00 93.81 96 ARG A C 1
ATOM 689 O O . ARG A 1 96 ? -0.174 -5.386 -13.672 1.00 93.81 96 ARG A O 1
ATOM 696 N N . ALA A 1 97 ? 0.896 -4.927 -11.746 1.00 95.88 97 ALA A N 1
ATOM 697 C CA . ALA A 1 97 ? 2.226 -5.324 -12.205 1.00 95.88 97 ALA A CA 1
ATOM 698 C C . ALA A 1 97 ? 2.251 -6.803 -12.597 1.00 95.88 97 ALA A C 1
ATOM 700 O O . ALA A 1 97 ? 2.714 -7.143 -13.683 1.00 95.88 97 ALA A O 1
ATOM 701 N N . GLU A 1 98 ? 1.665 -7.670 -11.773 1.00 94.62 98 GLU A N 1
ATOM 702 C CA . GLU A 1 98 ? 1.599 -9.100 -12.068 1.00 94.62 98 GLU A CA 1
ATOM 703 C C . GLU A 1 98 ? 0.673 -9.424 -13.249 1.00 94.62 98 GLU A C 1
ATOM 705 O O . GLU A 1 98 ? 1.003 -10.262 -14.092 1.00 94.62 98 GLU A O 1
ATOM 710 N N . ALA A 1 99 ? -0.458 -8.723 -13.370 1.00 93.88 99 ALA A N 1
ATOM 711 C CA . ALA A 1 99 ? -1.340 -8.848 -14.528 1.00 93.88 99 ALA A CA 1
ATOM 712 C C . ALA A 1 99 ? -0.625 -8.436 -15.826 1.00 93.88 99 ALA A C 1
ATOM 714 O O . ALA A 1 99 ? -0.686 -9.158 -16.821 1.00 93.88 99 ALA A O 1
ATOM 715 N N . PHE A 1 100 ? 0.112 -7.322 -15.804 1.00 95.56 100 PHE A N 1
ATOM 716 C CA . PHE A 1 100 ? 0.903 -6.862 -16.945 1.00 95.56 100 PHE A CA 1
ATOM 717 C C . PHE A 1 100 ? 2.009 -7.861 -17.309 1.00 95.56 100 PHE A C 1
ATOM 719 O O . PHE A 1 100 ? 2.156 -8.228 -18.473 1.00 95.56 100 PHE A O 1
ATOM 726 N N . ALA A 1 101 ? 2.737 -8.379 -16.315 1.00 95.56 101 ALA A N 1
ATOM 727 C CA . ALA A 1 101 ? 3.745 -9.416 -16.530 1.00 95.56 101 ALA A CA 1
ATOM 728 C C . ALA A 1 101 ? 3.146 -10.690 -17.135 1.00 95.56 101 ALA A C 1
ATOM 730 O O . ALA A 1 101 ? 3.751 -11.301 -18.012 1.00 95.56 101 ALA A O 1
ATOM 731 N N . SER A 1 102 ? 1.942 -11.072 -16.711 1.00 95.56 102 SER A N 1
ATOM 732 C CA . SER A 1 102 ? 1.235 -12.237 -17.246 1.00 95.56 102 SER A CA 1
ATOM 733 C C . SER A 1 102 ? 0.888 -12.081 -18.729 1.00 95.56 102 SER A C 1
ATOM 735 O O . SER A 1 102 ? 1.041 -13.043 -19.480 1.00 95.56 102 SER A O 1
ATOM 737 N N . VAL A 1 103 ? 0.495 -10.880 -19.172 1.00 94.44 103 VAL A N 1
ATOM 738 C CA . VAL A 1 103 ? 0.272 -10.584 -20.601 1.00 94.44 103 VAL A CA 1
ATOM 739 C C . VAL A 1 103 ? 1.569 -10.748 -21.395 1.00 94.44 103 VAL A C 1
ATOM 741 O O . VAL A 1 103 ? 1.590 -11.461 -22.392 1.00 94.44 103 VAL A O 1
ATOM 744 N N . LEU A 1 104 ? 2.681 -10.189 -20.908 1.00 93.19 104 LEU A N 1
ATOM 745 C CA . LEU A 1 104 ? 3.981 -10.327 -21.578 1.00 93.19 104 LEU A CA 1
ATOM 746 C C . LEU A 1 104 ? 4.452 -11.786 -21.660 1.00 93.19 104 LEU A C 1
ATOM 748 O O . LEU A 1 104 ? 5.021 -12.203 -22.669 1.00 93.19 104 LEU A O 1
ATOM 752 N N . ARG A 1 105 ? 4.192 -12.582 -20.616 1.00 94.50 105 ARG A N 1
ATOM 753 C CA . ARG A 1 105 ? 4.492 -14.020 -20.621 1.00 94.50 105 ARG A CA 1
ATOM 754 C C . ARG A 1 105 ? 3.642 -14.787 -21.630 1.00 94.50 105 ARG A C 1
ATOM 756 O O . ARG A 1 105 ? 4.156 -15.706 -22.264 1.00 94.50 105 ARG A O 1
ATOM 763 N N . ALA A 1 106 ? 2.377 -14.406 -21.815 1.00 93.88 106 ALA A N 1
ATOM 764 C CA . ALA A 1 106 ? 1.519 -14.993 -22.846 1.00 93.88 106 ALA A CA 1
ATOM 765 C C . ALA A 1 106 ? 2.049 -14.721 -24.267 1.00 93.88 106 ALA A C 1
ATOM 767 O O . ALA A 1 106 ? 1.937 -15.587 -25.133 1.00 93.88 106 ALA A O 1
ATOM 768 N N . ASP A 1 107 ? 2.725 -13.587 -24.466 1.00 91.50 107 ASP A N 1
ATOM 769 C CA . ASP A 1 107 ? 3.432 -13.236 -25.706 1.00 91.50 107 ASP A CA 1
ATOM 770 C C . ASP A 1 107 ? 4.821 -13.906 -25.836 1.00 91.50 107 ASP A C 1
ATOM 772 O O . ASP A 1 107 ? 5.620 -13.566 -26.713 1.00 91.50 107 ASP A O 1
ATOM 776 N N . GLY A 1 108 ? 5.135 -14.868 -24.962 1.00 92.31 108 GLY A N 1
ATOM 777 C CA . GLY A 1 108 ? 6.370 -15.651 -24.991 1.00 92.31 108 GLY A CA 1
ATOM 778 C C . GLY A 1 108 ? 7.589 -14.957 -24.379 1.00 92.31 108 GLY A C 1
ATOM 779 O O . GLY A 1 108 ? 8.707 -15.437 -24.571 1.00 92.31 108 GLY A O 1
ATOM 780 N N . GLN A 1 109 ? 7.409 -13.846 -23.658 1.00 92.44 109 GLN A N 1
ATOM 781 C CA . GLN A 1 109 ? 8.501 -13.176 -22.946 1.00 92.44 109 GLN A CA 1
ATOM 782 C C . GLN A 1 109 ? 8.746 -13.822 -21.578 1.00 92.44 109 GLN A C 1
ATOM 784 O O . GLN A 1 109 ? 7.813 -14.141 -20.842 1.00 92.44 109 GLN A O 1
ATOM 789 N N . THR A 1 110 ? 10.008 -13.943 -21.176 1.00 93.94 110 THR A N 1
ATOM 790 C CA . THR A 1 110 ? 10.351 -14.301 -19.794 1.00 93.94 110 THR A CA 1
ATOM 791 C C . THR A 1 110 ? 10.446 -13.016 -18.982 1.00 93.94 110 THR A C 1
ATOM 793 O O . THR A 1 110 ? 11.372 -12.234 -19.181 1.00 93.94 110 THR A O 1
ATOM 796 N N . VAL A 1 111 ? 9.469 -12.784 -18.097 1.00 95.75 111 VAL A N 1
ATOM 797 C CA . VAL A 1 111 ? 9.367 -11.546 -17.306 1.00 95.75 111 VAL A CA 1
ATOM 798 C C . VAL A 1 111 ? 9.353 -11.840 -15.813 1.00 95.75 111 VAL A C 1
ATOM 800 O O . VAL A 1 111 ? 8.492 -12.588 -15.330 1.00 95.75 111 VAL A O 1
ATOM 803 N N . THR A 1 112 ? 10.258 -11.196 -15.082 1.00 96.44 112 THR A N 1
ATOM 804 C CA . THR A 1 112 ? 10.216 -11.099 -13.620 1.00 96.44 112 THR A CA 1
ATOM 805 C C . THR A 1 112 ? 9.835 -9.687 -13.195 1.00 96.44 112 THR A C 1
ATOM 807 O O . THR A 1 112 ? 10.225 -8.698 -13.817 1.00 96.44 112 THR A O 1
ATOM 810 N N . THR A 1 113 ? 9.021 -9.609 -12.149 1.00 97.06 113 THR A N 1
ATOM 811 C CA . THR A 1 113 ? 8.429 -8.376 -11.635 1.00 97.06 113 THR A CA 1
ATOM 812 C C . THR A 1 113 ? 8.830 -8.159 -10.192 1.00 97.06 113 THR A C 1
ATOM 814 O O . THR A 1 113 ? 8.710 -9.064 -9.368 1.00 97.06 113 THR A O 1
ATOM 817 N N . THR A 1 114 ? 9.242 -6.934 -9.884 1.00 97.12 114 THR A N 1
ATOM 818 C CA . THR A 1 114 ? 9.542 -6.498 -8.520 1.00 97.12 114 THR A CA 1
ATOM 819 C C . THR A 1 114 ? 8.821 -5.185 -8.257 1.00 97.12 114 THR A C 1
ATOM 821 O O . THR A 1 114 ? 8.807 -4.295 -9.106 1.00 97.12 114 THR A O 1
ATOM 824 N N . VAL A 1 115 ? 8.209 -5.065 -7.083 1.00 96.38 115 VAL A N 1
ATOM 825 C CA . VAL A 1 115 ? 7.520 -3.852 -6.639 1.00 96.38 115 VAL A CA 1
ATOM 826 C C . VAL A 1 115 ? 8.131 -3.442 -5.313 1.00 96.38 115 VAL A C 1
ATOM 828 O O . VAL A 1 115 ? 7.984 -4.155 -4.323 1.00 96.38 115 VAL A O 1
ATOM 831 N N . GLU A 1 116 ? 8.819 -2.305 -5.297 1.00 95.81 116 GLU A N 1
ATOM 832 C CA . GLU A 1 116 ? 9.524 -1.816 -4.113 1.00 95.81 116 GLU A CA 1
ATOM 833 C C . GLU A 1 116 ? 8.942 -0.475 -3.646 1.00 95.81 116 GLU A C 1
ATOM 835 O O . GLU A 1 116 ? 8.736 0.427 -4.462 1.00 95.81 116 GLU A O 1
ATOM 840 N N . PRO A 1 117 ? 8.662 -0.303 -2.342 1.00 94.62 117 PRO A N 1
ATOM 841 C CA . PRO A 1 117 ? 8.214 0.977 -1.816 1.00 94.62 117 PRO A CA 1
ATOM 842 C C . PRO A 1 117 ? 9.374 1.979 -1.784 1.00 94.62 117 PRO A C 1
ATOM 844 O O . PRO A 1 117 ? 10.422 1.724 -1.189 1.00 94.62 117 PRO A O 1
ATOM 847 N N . VAL A 1 118 ? 9.154 3.165 -2.345 1.00 95.31 118 VAL A N 1
ATOM 848 C CA . VAL A 1 118 ? 10.077 4.298 -2.234 1.00 95.31 118 VAL A CA 1
ATOM 849 C C . VAL A 1 118 ? 9.761 5.042 -0.947 1.00 95.31 118 VAL A C 1
ATOM 851 O O . VAL A 1 118 ? 8.688 5.635 -0.806 1.00 95.31 118 VAL A O 1
ATOM 854 N N . ARG A 1 119 ? 10.696 4.999 0.005 1.00 93.31 119 ARG A N 1
ATOM 855 C CA . ARG A 1 119 ? 10.563 5.658 1.306 1.00 93.31 119 ARG A CA 1
ATOM 856 C C . ARG A 1 119 ? 11.378 6.940 1.356 1.00 93.31 119 ARG A C 1
ATOM 858 O O . ARG A 1 119 ? 12.556 6.942 1.013 1.00 93.31 119 ARG A O 1
ATOM 865 N N . GLU A 1 120 ? 10.767 7.997 1.863 1.00 93.12 120 GLU A N 1
ATOM 866 C CA . GLU A 1 120 ? 11.434 9.255 2.175 1.00 93.12 120 GLU A CA 1
ATOM 867 C C . GLU A 1 120 ? 11.420 9.500 3.679 1.00 93.12 120 GLU A C 1
ATOM 869 O O . GLU A 1 120 ? 10.434 9.225 4.368 1.00 93.12 120 GLU A O 1
ATOM 874 N N . THR A 1 121 ? 12.532 10.020 4.192 1.00 93.06 121 THR A N 1
ATOM 875 C CA . THR A 1 121 ? 12.604 10.498 5.570 1.00 93.06 121 THR A CA 1
ATOM 876 C C . THR A 1 121 ? 12.022 11.900 5.621 1.00 93.06 121 THR A C 1
ATOM 878 O O . THR A 1 121 ? 12.586 12.835 5.054 1.00 93.06 121 THR A O 1
ATOM 881 N N . VAL A 1 122 ? 10.915 12.047 6.334 1.00 91.38 122 VAL A N 1
ATOM 882 C CA . VAL A 1 122 ? 10.254 13.323 6.587 1.00 91.38 122 VAL A CA 1
ATOM 883 C C . VAL A 1 122 ? 10.401 13.688 8.059 1.00 91.38 122 VAL A C 1
ATOM 885 O O . VAL A 1 122 ? 10.401 12.826 8.936 1.00 91.38 122 VAL A O 1
ATOM 888 N N . SER A 1 123 ? 10.542 14.979 8.339 1.00 89.25 123 SER A N 1
ATOM 889 C CA . SER A 1 123 ? 10.547 15.504 9.705 1.00 89.25 123 SER A CA 1
ATOM 890 C C . SER A 1 123 ? 9.187 16.122 9.991 1.00 89.25 123 SER A C 1
ATOM 892 O O . SER A 1 123 ? 8.767 17.038 9.283 1.00 89.25 123 SER A O 1
ATOM 894 N N . GLY A 1 124 ? 8.496 15.634 11.018 1.00 86.56 124 GLY A N 1
ATOM 895 C CA . GLY A 1 124 ? 7.162 16.106 11.376 1.00 86.56 124 GLY A CA 1
ATOM 896 C C . GLY A 1 124 ? 6.842 15.899 12.851 1.00 86.56 124 GLY A C 1
ATOM 897 O O . GLY A 1 124 ? 7.626 15.319 13.600 1.00 86.56 124 GLY A O 1
ATOM 898 N N . ASN A 1 125 ? 5.694 16.422 13.276 1.00 83.56 125 ASN A N 1
ATOM 899 C CA . ASN A 1 125 ? 5.145 16.138 14.599 1.00 83.56 125 ASN A CA 1
ATOM 900 C C . ASN A 1 125 ? 4.342 14.825 14.581 1.00 83.56 125 ASN A C 1
ATOM 902 O O . ASN A 1 125 ? 4.081 14.252 13.519 1.00 83.56 125 ASN A O 1
ATOM 906 N N . LEU A 1 126 ? 3.912 14.372 15.764 1.00 72.62 126 LEU A N 1
ATOM 907 C CA . LEU A 1 126 ? 3.195 13.099 15.911 1.00 72.62 126 LEU A CA 1
ATOM 908 C C . LEU A 1 126 ? 1.911 13.065 15.088 1.00 72.62 126 LEU A C 1
ATOM 910 O O . LEU A 1 126 ? 1.635 12.084 14.414 1.00 72.62 126 LEU A O 1
ATOM 914 N N . PHE A 1 127 ? 1.202 14.189 15.036 1.00 75.44 127 PHE A N 1
ATOM 915 C CA . PHE A 1 127 ? -0.006 14.334 14.232 1.00 75.44 127 PHE A CA 1
ATOM 916 C C . PHE A 1 127 ? 0.233 14.163 12.732 1.00 75.44 127 PHE A C 1
ATOM 918 O O . PHE A 1 127 ? -0.579 13.530 12.059 1.00 75.44 127 PHE A O 1
ATOM 925 N N . ALA A 1 128 ? 1.326 14.711 12.196 1.00 74.62 128 ALA A N 1
ATOM 926 C CA . ALA A 1 128 ? 1.678 14.535 10.792 1.00 74.62 128 ALA A CA 1
ATOM 927 C C . ALA A 1 128 ? 1.955 13.059 10.484 1.00 74.62 128 ALA A C 1
ATOM 929 O O . ALA A 1 128 ? 1.463 12.555 9.480 1.00 74.62 128 ALA A O 1
ATOM 930 N N . MET A 1 129 ? 2.656 12.361 11.385 1.00 75.69 129 MET A N 1
ATOM 931 C CA . MET A 1 129 ? 2.915 10.926 11.259 1.00 75.69 129 MET A CA 1
ATOM 932 C C . MET A 1 129 ? 1.618 10.110 11.266 1.00 75.69 129 MET A C 1
ATOM 934 O O . MET A 1 129 ? 1.415 9.309 10.360 1.00 75.69 129 MET A O 1
ATOM 938 N N . THR A 1 130 ? 0.721 10.329 12.234 1.00 75.00 130 THR A N 1
ATOM 939 C CA . THR A 1 130 ? -0.544 9.578 12.323 1.00 75.00 130 THR A CA 1
ATOM 940 C C . THR A 1 130 ? -1.428 9.827 11.103 1.00 75.00 130 THR A C 1
ATOM 942 O O . THR A 1 130 ? -1.975 8.892 10.520 1.00 75.00 130 THR A O 1
ATOM 945 N N . ARG A 1 131 ? -1.517 11.086 10.656 1.00 79.19 131 ARG A N 1
ATOM 946 C CA . ARG A 1 131 ? -2.272 11.452 9.453 1.00 79.19 131 ARG A CA 1
ATOM 947 C C . ARG A 1 131 ? -1.704 10.787 8.201 1.00 79.19 131 ARG A C 1
ATOM 949 O O . ARG A 1 131 ? -2.469 10.303 7.374 1.00 79.19 131 ARG A O 1
ATOM 956 N N . ASP A 1 132 ? -0.383 10.755 8.069 1.00 76.12 132 ASP A N 1
ATOM 957 C CA . ASP A 1 132 ? 0.293 10.153 6.919 1.00 76.12 132 ASP A CA 1
ATOM 958 C C . ASP A 1 132 ? 0.244 8.619 6.917 1.00 76.12 132 ASP A C 1
ATOM 960 O O . ASP A 1 132 ? 0.451 8.008 5.870 1.00 76.12 132 ASP A O 1
ATOM 964 N N . GLN A 1 133 ? -0.049 8.003 8.063 1.00 73.19 133 GLN A N 1
ATOM 965 C CA . GLN A 1 133 ? -0.186 6.553 8.233 1.00 73.19 133 GLN A CA 1
ATOM 966 C C . GLN A 1 133 ? -1.641 6.075 8.266 1.00 73.19 133 GLN A C 1
ATOM 968 O O . GLN A 1 133 ? -1.892 4.882 8.419 1.00 73.19 133 GLN A O 1
ATOM 973 N N . THR A 1 134 ? -2.609 6.980 8.112 1.00 75.38 134 THR A N 1
ATOM 974 C CA . THR A 1 134 ? -4.023 6.605 8.081 1.00 75.38 134 THR A CA 1
ATOM 975 C C . THR A 1 134 ? -4.326 5.884 6.768 1.00 75.38 134 THR A C 1
ATOM 977 O O . THR A 1 134 ? -4.294 6.489 5.694 1.00 75.38 134 THR A O 1
ATOM 980 N N . VAL A 1 135 ? -4.644 4.592 6.845 1.00 73.19 135 VAL A N 1
ATOM 981 C CA . VAL A 1 135 ? -5.081 3.810 5.685 1.00 73.19 135 VAL A CA 1
ATOM 982 C C . VAL A 1 135 ? -6.585 3.991 5.517 1.00 73.19 135 VAL A C 1
ATOM 984 O O . VAL A 1 135 ? -7.371 3.692 6.417 1.00 73.19 135 VAL A O 1
ATOM 987 N N . ARG A 1 136 ? -7.002 4.482 4.348 1.00 74.62 136 ARG A N 1
ATOM 988 C CA . ARG A 1 136 ? -8.414 4.458 3.960 1.00 74.62 136 ARG A CA 1
ATOM 989 C C . ARG A 1 136 ? -8.744 3.071 3.418 1.00 74.62 136 ARG A C 1
ATOM 991 O O . ARG A 1 136 ? -8.051 2.586 2.529 1.00 74.62 136 ARG A O 1
ATOM 998 N N . VAL A 1 137 ? -9.808 2.472 3.944 1.00 78.12 137 VAL A N 1
ATOM 999 C CA . VAL A 1 137 ? -10.361 1.213 3.444 1.00 78.12 137 VAL A CA 1
ATOM 1000 C C . VAL A 1 137 ? -11.775 1.494 2.946 1.00 78.12 137 VAL A C 1
ATOM 1002 O O . VAL A 1 137 ? -12.655 1.900 3.710 1.00 78.12 137 VAL A O 1
ATOM 1005 N N . ASP A 1 138 ? -11.983 1.298 1.651 1.00 78.25 138 ASP A N 1
ATOM 1006 C CA . ASP A 1 138 ? -13.273 1.487 1.000 1.00 78.25 138 ASP A CA 1
ATOM 1007 C C . ASP A 1 138 ? -14.063 0.178 1.088 1.00 78.25 138 ASP A C 1
ATOM 1009 O O . ASP A 1 138 ? -13.661 -0.859 0.558 1.00 78.25 138 ASP A O 1
ATOM 1013 N N . ILE A 1 139 ? -15.197 0.204 1.786 1.00 82.06 139 ILE A N 1
ATOM 1014 C CA . ILE A 1 139 ? -15.972 -0.999 2.097 1.00 82.06 139 ILE A CA 1
ATOM 1015 C C . ILE A 1 139 ? -17.303 -0.917 1.364 1.00 82.06 139 ILE A C 1
ATOM 1017 O O . ILE A 1 139 ? -18.217 -0.194 1.759 1.00 82.06 139 ILE A O 1
ATOM 1021 N N . THR A 1 140 ? -17.440 -1.714 0.307 1.00 83.31 140 THR A N 1
ATOM 1022 C CA . THR A 1 140 ? -18.730 -1.907 -0.367 1.00 83.31 140 THR A CA 1
ATOM 1023 C C . THR A 1 140 ? -19.416 -3.137 0.217 1.00 83.31 140 THR A C 1
ATOM 1025 O O . THR A 1 140 ? -19.050 -4.254 -0.132 1.00 83.31 140 THR A O 1
ATOM 1028 N N . ALA A 1 141 ? -20.389 -2.956 1.113 1.00 82.38 141 ALA A N 1
ATOM 1029 C CA . ALA A 1 141 ? -21.074 -4.075 1.777 1.00 82.38 141 ALA A CA 1
ATOM 1030 C C . ALA A 1 141 ? -22.302 -4.603 1.006 1.00 82.38 141 ALA A C 1
ATOM 1032 O O . ALA A 1 141 ? -22.699 -5.755 1.173 1.00 82.38 141 ALA A O 1
ATOM 1033 N N . THR A 1 142 ? -22.922 -3.778 0.158 1.00 85.88 142 THR A N 1
ATOM 1034 C CA . THR A 1 142 ? -24.196 -4.103 -0.499 1.00 85.88 142 THR A CA 1
ATOM 1035 C C . THR A 1 142 ? -24.071 -5.323 -1.412 1.00 85.88 142 THR A C 1
ATOM 1037 O O . THR A 1 142 ? -23.319 -5.308 -2.383 1.00 85.88 142 THR A O 1
ATOM 1040 N N . GLY A 1 143 ? -24.840 -6.375 -1.112 1.00 89.38 143 GLY A N 1
ATOM 1041 C CA . GLY A 1 143 ? -24.889 -7.601 -1.914 1.00 89.38 143 GLY A CA 1
ATOM 1042 C C . GLY A 1 143 ? -23.655 -8.499 -1.797 1.00 89.38 143 GLY A C 1
ATOM 1043 O O . GLY A 1 143 ? -23.556 -9.462 -2.552 1.00 89.38 143 GLY A O 1
ATOM 1044 N N . ARG A 1 144 ? -22.731 -8.204 -0.873 1.00 90.44 144 ARG A N 1
ATOM 1045 C CA . ARG A 1 144 ? -21.526 -9.005 -0.640 1.00 90.44 144 ARG A CA 1
ATOM 1046 C C . ARG A 1 144 ? -21.632 -9.786 0.659 1.00 90.44 144 ARG A C 1
ATOM 1048 O O . ARG A 1 144 ? -22.137 -9.291 1.667 1.00 90.44 144 ARG A O 1
ATOM 1055 N N . THR A 1 145 ? -21.130 -11.010 0.624 1.00 95.06 145 THR A N 1
ATOM 1056 C CA . THR A 1 145 ? -21.018 -11.875 1.797 1.00 95.06 145 THR A CA 1
ATOM 1057 C C . THR A 1 145 ? -19.906 -11.381 2.733 1.00 95.06 145 THR A C 1
ATOM 1059 O O . THR A 1 145 ? -18.953 -10.744 2.271 1.00 95.06 145 THR A O 1
ATOM 1062 N N . PRO A 1 146 ? -19.956 -11.706 4.039 1.00 92.19 146 PRO A N 1
ATOM 1063 C CA . PRO A 1 146 ? -18.895 -11.347 4.981 1.00 92.19 146 PRO A CA 1
ATOM 1064 C C . PRO A 1 146 ? -17.500 -11.791 4.522 1.00 92.19 146 PRO A C 1
ATOM 1066 O O . PRO A 1 146 ? -16.557 -11.010 4.592 1.00 92.19 146 PRO A O 1
ATOM 1069 N N . ALA A 1 147 ? -17.383 -12.999 3.960 1.00 93.19 147 ALA A N 1
ATOM 1070 C CA . ALA A 1 147 ? -16.119 -13.532 3.452 1.00 93.19 147 ALA A CA 1
ATOM 1071 C C . ALA A 1 147 ? -15.559 -12.722 2.265 1.00 93.19 147 ALA A C 1
ATOM 1073 O O . ALA A 1 147 ? -14.349 -12.525 2.156 1.00 93.19 147 ALA A O 1
ATOM 1074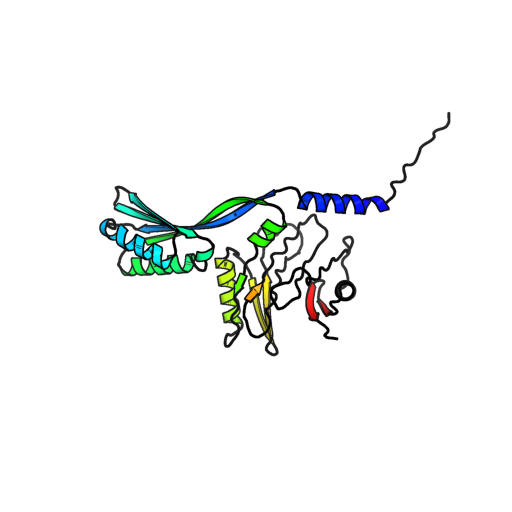 N N . GLU A 1 148 ? -16.421 -12.216 1.378 1.00 90.44 148 GLU A N 1
ATOM 1075 C CA . GLU A 1 148 ? -15.994 -11.367 0.259 1.00 90.44 148 GLU A CA 1
ATOM 1076 C C . GLU A 1 148 ? -15.524 -9.991 0.730 1.00 90.44 148 GLU A C 1
ATOM 1078 O O . GLU A 1 148 ? -14.564 -9.452 0.177 1.00 90.44 148 GLU A O 1
ATOM 1083 N N . ILE A 1 149 ? -16.200 -9.423 1.732 1.00 90.19 149 ILE A N 1
ATOM 1084 C CA . ILE A 1 149 ? -15.808 -8.153 2.350 1.00 90.19 149 ILE A CA 1
ATOM 1085 C C . ILE A 1 149 ? -14.468 -8.329 3.068 1.00 90.19 149 ILE A C 1
ATOM 1087 O O . ILE A 1 149 ? -13.568 -7.518 2.886 1.00 90.19 149 ILE A O 1
ATOM 1091 N N . GLU A 1 150 ? -14.303 -9.414 3.824 1.00 92.06 150 GLU A N 1
ATOM 1092 C CA . GLU A 1 150 ? -13.064 -9.737 4.529 1.00 92.06 150 GLU A CA 1
ATOM 1093 C C . GLU A 1 150 ? -11.871 -9.838 3.572 1.00 92.06 150 GLU A C 1
ATOM 1095 O O . GLU A 1 150 ? -10.834 -9.211 3.795 1.00 92.06 150 GLU A O 1
ATOM 1100 N N . ALA A 1 151 ? -12.028 -10.588 2.476 1.00 91.00 151 ALA A N 1
ATOM 1101 C CA . ALA A 1 151 ? -10.990 -10.743 1.463 1.00 91.00 151 ALA A CA 1
ATOM 1102 C C . ALA A 1 151 ? -10.632 -9.411 0.785 1.00 91.00 151 ALA A C 1
ATOM 1104 O O . ALA A 1 151 ? -9.466 -9.163 0.480 1.00 91.00 151 ALA A O 1
ATOM 1105 N N . ASP A 1 152 ? -11.620 -8.544 0.562 1.00 87.25 152 ASP A N 1
ATOM 1106 C CA . ASP A 1 152 ? -11.405 -7.221 -0.019 1.00 87.25 152 ASP A CA 1
ATOM 1107 C C . ASP A 1 152 ? -10.672 -6.276 0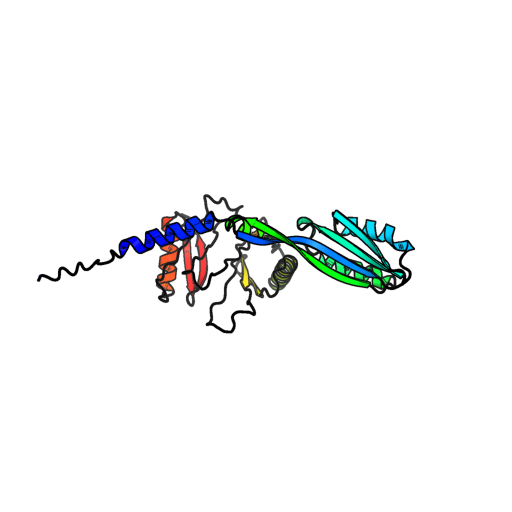.933 1.00 87.25 152 ASP A C 1
ATOM 1109 O O . ASP A 1 152 ? -9.670 -5.680 0.545 1.00 87.25 152 ASP A O 1
ATOM 1113 N N . VAL A 1 153 ? -11.110 -6.199 2.192 1.00 88.38 153 VAL A N 1
ATOM 1114 C CA . VAL A 1 153 ? -10.452 -5.397 3.231 1.00 88.38 153 VAL A CA 1
ATOM 1115 C C . VAL A 1 153 ? -9.012 -5.865 3.427 1.00 88.38 153 VAL A C 1
ATOM 1117 O O . VAL A 1 153 ? -8.102 -5.040 3.407 1.00 88.38 153 VAL A O 1
ATOM 1120 N N . ARG A 1 154 ? -8.774 -7.179 3.531 1.00 90.81 154 ARG A N 1
ATOM 1121 C CA . ARG A 1 154 ? -7.419 -7.743 3.640 1.00 90.81 154 ARG A CA 1
ATOM 1122 C C . ARG A 1 154 ? -6.543 -7.329 2.458 1.00 90.81 154 ARG A C 1
ATOM 1124 O O . ARG A 1 154 ? -5.443 -6.831 2.660 1.00 90.81 154 ARG A O 1
ATOM 1131 N N . ARG A 1 155 ? -7.058 -7.453 1.234 1.00 85.69 155 ARG A N 1
ATOM 1132 C CA . ARG A 1 155 ? -6.352 -7.037 0.017 1.00 85.69 155 ARG A CA 1
ATOM 1133 C C . ARG A 1 155 ? -6.038 -5.538 0.004 1.00 85.69 155 ARG A C 1
ATOM 1135 O O . ARG A 1 155 ? -4.965 -5.155 -0.449 1.00 85.69 155 ARG A O 1
ATOM 1142 N N . GLN A 1 156 ? -6.957 -4.687 0.461 1.00 83.06 156 GLN A N 1
ATOM 1143 C CA . GLN A 1 156 ? -6.729 -3.239 0.542 1.00 83.06 156 GLN A CA 1
ATOM 1144 C C . GLN A 1 156 ? -5.668 -2.886 1.590 1.00 83.06 156 GLN A C 1
ATOM 1146 O O . GLN A 1 156 ? -4.797 -2.065 1.315 1.00 83.06 156 GLN A O 1
ATOM 1151 N N . LEU A 1 157 ? -5.693 -3.544 2.752 1.00 84.81 157 LEU A N 1
ATOM 1152 C CA . LEU A 1 157 ? -4.673 -3.396 3.793 1.00 84.81 157 LEU A CA 1
ATOM 1153 C C . LEU A 1 157 ? -3.295 -3.834 3.289 1.00 84.81 157 LEU A C 1
ATOM 1155 O O . LEU A 1 157 ? -2.333 -3.079 3.409 1.00 84.81 157 LEU A O 1
ATOM 1159 N N . GLU A 1 158 ? -3.205 -4.997 2.645 1.00 81.94 158 GLU A N 1
ATOM 1160 C CA . GLU A 1 158 ? -1.967 -5.481 2.027 1.00 81.94 158 GLU A CA 1
ATOM 1161 C C . GLU A 1 158 ? -1.460 -4.516 0.948 1.00 81.94 158 GLU A C 1
ATOM 1163 O O . GLU A 1 158 ? -0.269 -4.207 0.905 1.00 81.94 158 GLU A O 1
ATOM 1168 N N . ALA A 1 159 ? -2.357 -3.976 0.116 1.00 73.06 159 ALA A N 1
ATOM 1169 C CA . ALA A 1 159 ? -2.013 -2.970 -0.888 1.00 73.06 159 ALA A CA 1
ATOM 1170 C C . ALA A 1 159 ? -1.528 -1.648 -0.267 1.00 73.06 159 ALA A C 1
ATOM 1172 O O . ALA A 1 159 ? -0.704 -0.959 -0.867 1.00 73.06 159 ALA A O 1
ATOM 1173 N N . ALA A 1 160 ? -1.996 -1.313 0.936 1.00 72.12 160 ALA A N 1
ATOM 1174 C CA . ALA A 1 160 ? -1.502 -0.193 1.731 1.00 72.12 160 ALA A CA 1
ATOM 1175 C C . ALA A 1 160 ? -0.201 -0.516 2.497 1.00 72.12 160 ALA A C 1
ATOM 1177 O O . ALA A 1 160 ? 0.314 0.333 3.224 1.00 72.12 160 ALA A O 1
ATOM 1178 N N . GLY A 1 161 ? 0.349 -1.725 2.337 1.00 70.81 161 GLY A N 1
ATOM 1179 C CA . GLY A 1 161 ? 1.566 -2.181 3.010 1.00 70.81 161 GLY A CA 1
ATOM 1180 C C . GLY A 1 161 ? 1.341 -2.727 4.423 1.00 70.81 161 GLY A C 1
ATOM 1181 O O . GLY A 1 161 ? 2.310 -3.021 5.121 1.00 70.81 161 GLY A O 1
ATOM 1182 N N . VAL A 1 162 ? 0.087 -2.890 4.851 1.00 78.44 162 VAL A N 1
ATOM 1183 C CA . VAL A 1 162 ? -0.279 -3.512 6.128 1.00 78.44 162 VAL A CA 1
ATOM 1184 C C . VAL A 1 162 ? -0.354 -5.026 5.928 1.00 78.44 162 VAL A C 1
ATOM 1186 O O . VAL A 1 162 ? -1.408 -5.604 5.669 1.00 78.44 162 VAL A O 1
ATOM 1189 N N . THR A 1 163 ? 0.799 -5.685 6.010 1.00 79.75 163 THR A N 1
ATOM 1190 C CA . THR A 1 163 ? 0.902 -7.146 5.899 1.00 79.75 163 THR A CA 1
ATOM 1191 C C . THR A 1 163 ? 0.596 -7.832 7.231 1.00 79.75 163 THR A C 1
ATOM 1193 O O . THR A 1 163 ? 0.897 -7.290 8.296 1.00 79.75 163 THR A O 1
ATOM 1196 N N . GLY A 1 164 ? 0.044 -9.049 7.181 1.00 82.50 164 GLY A N 1
ATOM 1197 C CA . GLY A 1 164 ? -0.233 -9.852 8.382 1.00 82.50 164 GLY A CA 1
ATOM 1198 C C . GLY A 1 164 ? -1.466 -9.408 9.176 1.00 82.50 164 GLY A C 1
ATOM 1199 O O . GLY A 1 164 ? -1.644 -9.829 10.316 1.00 82.50 164 GLY A O 1
ATOM 1200 N N . ALA A 1 165 ? -2.320 -8.564 8.592 1.00 86.94 165 ALA A N 1
ATOM 1201 C CA . ALA A 1 165 ? -3.588 -8.191 9.201 1.00 86.94 165 ALA A CA 1
ATOM 1202 C C . ALA A 1 165 ? -4.581 -9.369 9.170 1.00 86.94 165 ALA A C 1
ATOM 1204 O O . ALA A 1 165 ? -4.929 -9.901 8.111 1.00 86.94 165 ALA A O 1
ATOM 1205 N N . ASN A 1 166 ? -5.077 -9.753 10.340 1.00 88.62 166 ASN A N 1
ATOM 1206 C CA . ASN A 1 166 ? -6.214 -10.638 10.506 1.00 88.62 166 ASN A CA 1
ATOM 1207 C C . ASN A 1 166 ? -7.498 -9.801 10.501 1.00 88.62 166 ASN A C 1
ATOM 1209 O O . ASN A 1 166 ? -7.759 -9.025 11.418 1.00 88.62 166 ASN A O 1
ATOM 1213 N N . VAL A 1 167 ? -8.277 -9.943 9.435 1.00 90.75 167 VAL A N 1
ATOM 1214 C CA . VAL A 1 167 ? -9.554 -9.258 9.250 1.00 90.75 167 VAL A CA 1
ATOM 1215 C C . VAL A 1 167 ? -10.666 -10.245 9.566 1.00 90.75 167 VAL A C 1
ATOM 1217 O O . VAL A 1 167 ? -10.675 -11.342 9.017 1.00 90.75 167 VAL A O 1
ATOM 1220 N N . MET A 1 168 ? -11.606 -9.844 10.414 1.00 86.56 168 MET A N 1
ATOM 1221 C CA . MET A 1 168 ? -12.829 -10.589 10.697 1.00 86.56 168 MET A CA 1
ATOM 1222 C C . MET A 1 168 ? -14.033 -9.722 10.355 1.00 86.56 168 MET A C 1
ATOM 1224 O O . MET A 1 168 ? -14.109 -8.566 10.778 1.00 86.56 168 MET A O 1
ATOM 1228 N N . VAL A 1 169 ? -14.984 -10.281 9.609 1.00 89.69 169 VAL A N 1
ATOM 1229 C CA . VAL A 1 169 ? -16.220 -9.587 9.235 1.00 89.69 169 VAL A CA 1
ATOM 1230 C C . VAL A 1 169 ? -17.420 -10.369 9.742 1.00 89.69 169 VAL A C 1
ATOM 1232 O O . VAL A 1 169 ? -17.567 -11.555 9.450 1.00 89.69 169 VAL A O 1
ATOM 1235 N N . SER A 1 170 ? -18.307 -9.697 10.469 1.00 87.19 170 SER A N 1
ATOM 1236 C CA . SER A 1 170 ? -19.614 -10.229 10.853 1.00 87.19 170 SER A CA 1
ATOM 1237 C C . SER A 1 170 ? -20.733 -9.344 10.312 1.00 87.19 170 SER A C 1
ATOM 1239 O O . SER A 1 170 ? -20.589 -8.127 10.186 1.00 87.19 170 SER A O 1
ATOM 1241 N N . GLN A 1 171 ? -21.852 -9.973 9.955 1.00 87.50 171 GLN A N 1
ATOM 1242 C CA . GLN A 1 171 ? -23.081 -9.294 9.557 1.00 87.50 171 GLN A CA 1
ATOM 1243 C C . GLN A 1 171 ? -24.219 -9.779 10.451 1.00 87.50 171 GLN A C 1
ATOM 1245 O O . GLN A 1 171 ? -24.485 -10.978 10.496 1.00 87.50 171 GLN A O 1
ATOM 1250 N N . ASP A 1 172 ? -24.866 -8.853 11.153 1.00 86.38 172 ASP A N 1
ATOM 1251 C CA . ASP A 1 172 ? -25.989 -9.126 12.054 1.00 86.38 172 ASP A CA 1
ATOM 1252 C C . ASP A 1 172 ? -26.993 -7.966 11.976 1.00 86.38 172 ASP A C 1
ATOM 1254 O O . ASP A 1 172 ? -26.590 -6.803 11.986 1.00 86.38 172 ASP A O 1
ATOM 1258 N N . ASP A 1 173 ? -28.285 -8.267 11.827 1.00 86.50 173 ASP A N 1
ATOM 1259 C CA . ASP A 1 173 ? -29.374 -7.280 11.749 1.00 86.50 173 ASP A CA 1
ATOM 1260 C C . ASP A 1 173 ? -29.109 -6.099 10.788 1.00 86.50 173 ASP A C 1
ATOM 1262 O O . ASP A 1 173 ? -29.366 -4.932 11.093 1.00 86.50 173 ASP A O 1
ATOM 1266 N N . GLY A 1 174 ? -28.546 -6.388 9.608 1.00 80.06 174 GLY A N 1
ATOM 1267 C CA . GLY A 1 174 ? -28.205 -5.373 8.599 1.00 80.06 174 GLY A CA 1
ATOM 1268 C C . GLY A 1 174 ? -26.979 -4.515 8.940 1.00 80.06 174 GLY A C 1
ATOM 1269 O O . GLY A 1 174 ? -26.587 -3.660 8.148 1.00 80.06 174 GLY A O 1
ATOM 1270 N N . LYS A 1 175 ? -26.324 -4.755 10.078 1.00 82.50 175 LYS A N 1
ATOM 1271 C CA . LYS A 1 175 ? -25.065 -4.112 10.464 1.00 82.50 175 LYS A CA 1
ATOM 1272 C C . LYS A 1 175 ? -23.894 -4.981 10.034 1.00 82.50 175 LYS A C 1
ATOM 1274 O O . LYS A 1 175 ? -23.893 -6.187 10.254 1.00 82.50 175 LYS A O 1
ATOM 1279 N N . THR A 1 176 ? -22.878 -4.356 9.443 1.00 80.94 176 THR A N 1
ATOM 1280 C CA . THR A 1 176 ? -21.593 -5.005 9.149 1.00 80.94 176 THR A CA 1
ATOM 1281 C C . THR A 1 176 ? -20.560 -4.521 10.160 1.00 80.94 176 THR A C 1
ATOM 1283 O O . THR A 1 176 ? -20.316 -3.319 10.267 1.00 80.94 176 THR A O 1
ATOM 1286 N N . THR A 1 177 ? -19.949 -5.445 10.895 1.00 83.94 177 THR A N 1
ATOM 1287 C CA . THR A 1 177 ? -18.854 -5.169 11.828 1.00 83.94 177 THR A CA 1
ATOM 1288 C C . THR A 1 177 ? -17.568 -5.746 11.259 1.00 83.94 177 THR A C 1
ATOM 1290 O O . THR A 1 177 ? -17.529 -6.903 10.848 1.00 83.94 177 THR A O 1
ATOM 1293 N N . ILE A 1 178 ? -16.515 -4.930 11.228 1.00 84.38 178 ILE A N 1
ATOM 1294 C CA . ILE A 1 178 ? -15.194 -5.319 10.736 1.00 84.38 178 ILE A CA 1
ATOM 1295 C C . ILE A 1 178 ? -14.202 -5.117 11.873 1.00 84.38 178 ILE A C 1
ATOM 1297 O O . ILE A 1 178 ? -14.114 -4.027 12.437 1.00 84.38 178 ILE A O 1
ATOM 1301 N N . GLN A 1 179 ? -13.472 -6.170 12.213 1.00 83.88 179 GLN A N 1
ATOM 1302 C CA . GLN A 1 179 ? -12.403 -6.142 13.203 1.00 83.88 179 GLN A CA 1
ATOM 1303 C C . GLN A 1 179 ? -11.085 -6.429 12.493 1.00 83.88 179 GLN A C 1
ATOM 1305 O O . GLN A 1 179 ? -11.005 -7.372 11.704 1.00 83.88 179 GLN A O 1
ATOM 1310 N N . ILE A 1 180 ? -10.069 -5.607 12.750 1.00 83.88 180 ILE A N 1
ATOM 1311 C CA . ILE A 1 180 ? -8.729 -5.789 12.196 1.00 83.88 180 ILE A CA 1
ATOM 1312 C C . ILE A 1 180 ? -7.771 -5.992 13.369 1.00 83.88 180 ILE A C 1
ATOM 1314 O O . ILE A 1 180 ? -7.704 -5.183 14.290 1.00 83.88 180 ILE A O 1
ATOM 1318 N N . PHE A 1 181 ? -7.009 -7.075 13.326 1.00 83.56 181 PHE A N 1
ATOM 1319 C CA . PHE A 1 181 ? -5.941 -7.365 14.274 1.00 83.56 181 PHE A CA 1
ATOM 1320 C C . PHE A 1 181 ? -4.635 -7.481 13.499 1.00 83.56 181 PHE A C 1
ATOM 1322 O O . PHE A 1 181 ? -4.622 -8.068 12.422 1.00 83.56 181 PHE A O 1
ATOM 1329 N N . GLN A 1 182 ? -3.533 -6.962 14.025 1.00 80.12 182 GLN A N 1
ATOM 1330 C CA . GLN A 1 182 ? -2.215 -7.195 13.442 1.00 80.12 182 GLN A CA 1
ATOM 1331 C C . GLN A 1 182 ? -1.339 -7.863 14.495 1.00 80.12 182 GLN A C 1
ATOM 1333 O O . GLN A 1 182 ? -1.064 -7.286 15.542 1.00 80.12 182 GLN A O 1
ATOM 1338 N N . GLU A 1 183 ? -0.917 -9.101 14.240 1.00 67.38 183 GLU A N 1
ATOM 1339 C CA . GLU A 1 183 ? 0.072 -9.747 15.100 1.00 67.38 183 GLU A CA 1
ATOM 1340 C C . GLU A 1 183 ? 1.462 -9.245 14.705 1.00 67.38 183 GLU A C 1
ATOM 1342 O O . GLU A 1 183 ? 1.965 -9.550 13.622 1.00 67.38 183 GLU A O 1
ATOM 1347 N N . HIS A 1 184 ? 2.107 -8.467 15.576 1.00 55.16 184 HIS A N 1
ATOM 1348 C CA . HIS A 1 184 ? 3.510 -8.125 15.389 1.00 55.16 184 HIS A CA 1
ATOM 1349 C C . HIS A 1 184 ? 4.399 -9.314 15.770 1.00 55.16 184 HIS A C 1
ATOM 1351 O O . HIS A 1 184 ? 4.452 -9.748 16.920 1.00 55.16 184 HIS A O 1
ATOM 1357 N N . GLU A 1 185 ? 5.168 -9.812 14.800 1.00 47.25 185 GLU A N 1
ATOM 1358 C CA . GLU A 1 185 ? 6.083 -10.949 14.973 1.00 47.25 185 GLU A CA 1
ATOM 1359 C C . GLU A 1 185 ? 7.272 -10.651 15.923 1.00 47.25 185 GLU A C 1
ATOM 1361 O O . GLU A 1 185 ? 8.072 -11.534 16.223 1.00 47.25 185 GLU A O 1
ATOM 1366 N N . GLY A 1 186 ? 7.367 -9.430 16.463 1.00 50.56 186 GLY A N 1
ATOM 1367 C CA . GLY A 1 186 ? 8.408 -9.010 17.406 1.00 50.56 186 GLY A CA 1
ATOM 1368 C C . GLY A 1 186 ? 8.105 -9.236 18.893 1.00 50.56 186 GLY A C 1
ATOM 1369 O O . GLY A 1 186 ? 9.044 -9.220 19.685 1.00 50.56 186 GLY A O 1
ATOM 1370 N N . ASP A 1 187 ? 6.849 -9.480 19.290 1.00 45.94 187 ASP A N 1
ATOM 1371 C CA . ASP A 1 187 ? 6.431 -9.338 20.702 1.00 45.94 187 ASP A CA 1
ATOM 1372 C C . ASP A 1 187 ? 6.216 -10.653 21.474 1.00 45.94 187 ASP A C 1
ATOM 1374 O O . ASP A 1 187 ? 5.709 -10.684 22.596 1.00 45.94 187 ASP A O 1
ATOM 1378 N N . LYS A 1 188 ? 6.677 -11.788 20.933 1.00 46.62 188 LYS A N 1
ATOM 1379 C CA . LYS A 1 188 ? 6.521 -13.103 21.591 1.00 46.62 188 LYS A CA 1
ATOM 1380 C C . LYS A 1 188 ? 7.356 -13.293 22.872 1.00 46.62 188 LYS A C 1
ATOM 1382 O O . LYS A 1 188 ? 7.319 -14.378 23.450 1.00 46.62 188 LYS A O 1
ATOM 1387 N N . ALA A 1 189 ? 8.083 -12.278 23.343 1.00 42.53 189 ALA A N 1
ATOM 1388 C CA . ALA A 1 189 ? 8.914 -12.368 24.546 1.00 42.53 189 ALA A CA 1
ATOM 1389 C C . ALA A 1 189 ? 8.323 -11.694 25.803 1.00 42.53 189 ALA A C 1
ATOM 1391 O O . ALA A 1 189 ? 8.823 -11.960 26.896 1.00 42.53 189 ALA A O 1
ATOM 1392 N N . ALA A 1 190 ? 7.256 -10.890 25.708 1.00 42.97 190 ALA A N 1
ATOM 1393 C CA . ALA A 1 190 ? 6.675 -10.228 26.879 1.00 42.97 190 ALA A CA 1
ATOM 1394 C C . ALA A 1 190 ? 5.138 -10.163 26.817 1.00 42.97 190 ALA A C 1
ATOM 1396 O O . ALA A 1 190 ? 4.559 -9.246 26.267 1.00 42.97 190 ALA A O 1
ATOM 1397 N N . GLY A 1 191 ? 4.481 -11.151 27.432 1.00 36.91 191 GLY A N 1
ATOM 1398 C CA . GLY A 1 191 ? 3.146 -11.022 28.035 1.00 36.91 191 GLY A CA 1
ATOM 1399 C C . GLY A 1 191 ? 2.008 -10.402 27.208 1.00 36.91 191 GLY A C 1
ATOM 1400 O O . GLY A 1 191 ? 1.703 -9.234 27.372 1.00 36.91 191 GLY A O 1
ATOM 1401 N N . ASN A 1 192 ? 1.283 -11.250 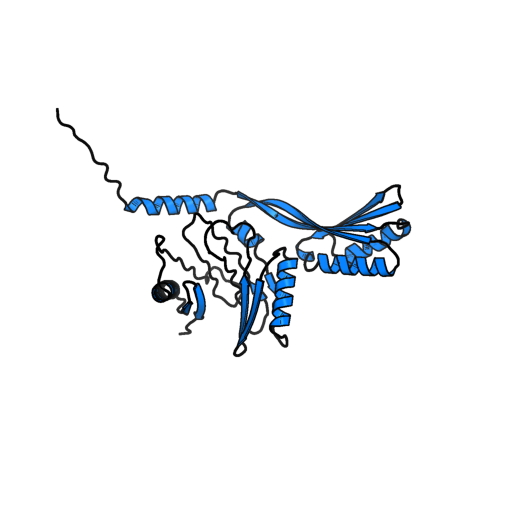26.472 1.00 37.78 192 ASN A N 1
ATOM 1402 C CA . ASN A 1 192 ? -0.164 -11.191 26.190 1.00 37.78 192 ASN A CA 1
ATOM 1403 C C . ASN A 1 192 ? -0.849 -9.796 26.235 1.00 37.78 192 ASN A C 1
ATOM 1405 O O . ASN A 1 192 ? -1.702 -9.546 27.089 1.00 37.78 192 ASN A O 1
ATOM 1409 N N . GLY A 1 193 ? -0.514 -8.922 25.286 1.00 38.16 193 GLY A N 1
ATOM 1410 C CA . GLY A 1 193 ? -1.262 -7.709 24.949 1.00 38.16 193 GLY A CA 1
ATOM 1411 C C . GLY A 1 193 ? -1.389 -7.623 23.431 1.00 38.16 193 GLY A C 1
ATOM 1412 O O . GLY A 1 193 ? -0.434 -7.276 22.756 1.00 38.16 193 GLY A O 1
ATOM 1413 N N . GLY A 1 194 ? -2.528 -8.039 22.876 1.00 36.25 194 GLY A N 1
ATOM 1414 C CA . GLY A 1 194 ? -2.794 -7.882 21.445 1.00 36.25 194 GLY A CA 1
ATOM 1415 C C . GLY A 1 194 ? -3.366 -6.495 21.168 1.00 36.25 194 GLY A C 1
ATOM 1416 O O . GLY A 1 194 ? -4.448 -6.194 21.680 1.00 36.25 194 GLY A O 1
ATOM 1417 N N . ASP A 1 195 ? -2.662 -5.699 20.363 1.00 41.31 195 ASP A N 1
ATOM 1418 C CA . ASP A 1 195 ? -3.141 -4.424 19.822 1.00 41.31 195 ASP A CA 1
ATOM 1419 C C . ASP A 1 195 ? -4.318 -4.671 18.862 1.00 41.31 195 ASP A C 1
ATOM 1421 O O . ASP A 1 195 ? -4.237 -5.451 17.908 1.00 41.31 195 ASP A O 1
ATOM 1425 N N . GLY A 1 196 ? -5.460 -4.047 19.157 1.00 34.47 196 GLY A N 1
ATOM 1426 C CA . GLY A 1 196 ? -6.665 -4.109 18.333 1.00 34.47 196 GLY A CA 1
ATOM 1427 C C . GLY A 1 196 ? -6.805 -2.841 17.500 1.00 34.47 196 GLY A C 1
ATOM 1428 O O . GLY A 1 196 ? -6.909 -1.752 18.057 1.00 34.47 196 GLY A O 1
ATOM 1429 N N . VAL A 1 197 ? -6.854 -2.977 16.175 1.00 39.19 197 VAL A N 1
ATOM 1430 C CA . VAL A 1 197 ? -7.145 -1.870 15.261 1.00 39.19 197 VAL A CA 1
ATOM 1431 C C . VAL A 1 197 ? -8.665 -1.779 15.097 1.00 39.19 197 VAL A C 1
ATOM 1433 O O . VAL A 1 197 ? -9.319 -2.701 14.605 1.00 39.19 197 VAL A O 1
ATOM 1436 N N . HIS A 1 198 ? -9.257 -0.662 15.522 1.00 35.50 198 HIS A N 1
ATOM 1437 C CA . HIS A 1 198 ? -10.702 -0.453 15.427 1.00 35.50 198 HIS A CA 1
ATOM 1438 C C . HIS A 1 198 ? -11.082 0.223 14.103 1.00 35.50 198 HIS A C 1
ATOM 1440 O O . HIS A 1 198 ? -10.619 1.319 13.790 1.00 35.50 198 HIS A O 1
ATOM 1446 N N . VAL A 1 199 ? -11.971 -0.422 13.342 1.00 40.59 199 VAL A N 1
ATOM 1447 C CA . VAL A 1 199 ? -12.593 0.142 12.134 1.00 40.59 199 VAL A CA 1
ATOM 1448 C C . VAL A 1 199 ? -13.963 0.686 12.493 1.00 40.59 199 VAL A C 1
ATOM 1450 O O . VAL A 1 199 ? -14.794 -0.035 13.046 1.00 40.59 199 VAL A O 1
ATOM 1453 N N . ILE A 1 200 ? -14.225 1.944 12.146 1.00 39.53 200 ILE A N 1
ATOM 1454 C CA . ILE A 1 200 ? -15.548 2.548 12.326 1.00 39.53 200 ILE A CA 1
ATOM 1455 C C . ILE A 1 200 ? -16.259 2.538 10.970 1.00 39.53 200 ILE A C 1
ATOM 1457 O O . ILE A 1 200 ? -15.801 3.221 10.047 1.00 39.53 200 ILE A O 1
ATOM 1461 N N . PRO A 1 201 ? -17.351 1.771 10.806 1.00 37.91 201 PRO A N 1
ATOM 1462 C CA . PRO A 1 201 ? -18.137 1.827 9.582 1.00 37.91 201 PRO A CA 1
ATOM 1463 C C . PRO A 1 201 ? -18.801 3.207 9.437 1.00 37.91 201 PRO A C 1
ATOM 1465 O O . PRO A 1 201 ? -19.429 3.708 10.372 1.00 37.91 201 PRO A O 1
ATOM 1468 N N . GLY A 1 202 ? -18.665 3.817 8.253 1.00 37.75 202 GLY A N 1
ATOM 1469 C CA . GLY A 1 202 ? -19.449 4.990 7.852 1.00 37.75 202 GLY A CA 1
ATOM 1470 C C . GLY A 1 202 ? -20.947 4.663 7.798 1.00 37.75 202 GLY A C 1
ATOM 1471 O O . GLY A 1 202 ? -21.326 3.502 7.629 1.00 37.75 202 GLY A O 1
ATOM 1472 N N . GLN A 1 203 ? -21.813 5.665 7.994 1.00 33.41 203 GLN A N 1
ATOM 1473 C CA . GLN A 1 203 ? -23.262 5.439 7.996 1.00 33.41 203 GLN A CA 1
ATOM 1474 C C . GLN A 1 203 ? -23.781 4.864 6.670 1.00 33.41 203 GLN A C 1
ATOM 1476 O O . GLN A 1 203 ? -23.261 5.137 5.590 1.00 33.41 203 GLN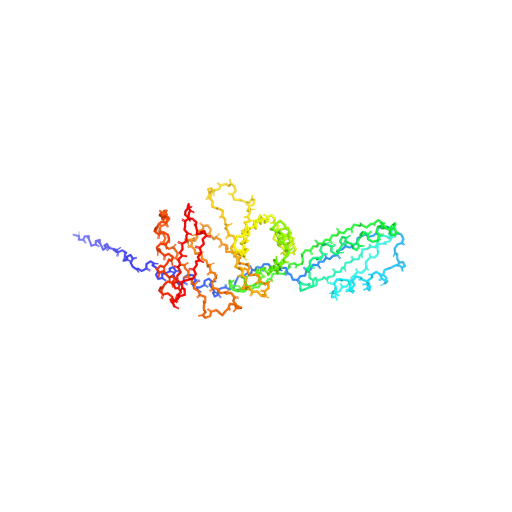 A O 1
ATOM 1481 N N . GLU A 1 204 ? -24.860 4.090 6.803 1.00 36.72 204 GLU A N 1
ATOM 1482 C CA . GLU A 1 204 ? -25.653 3.480 5.738 1.00 36.72 204 GLU A CA 1
ATOM 1483 C C . GLU A 1 204 ? -25.879 4.465 4.574 1.00 36.72 204 GLU A C 1
ATOM 1485 O O . GLU A 1 204 ? -26.584 5.466 4.713 1.00 36.72 204 GLU A O 1
ATOM 1490 N N . GLY A 1 205 ? -25.232 4.194 3.436 1.00 37.75 205 GLY A N 1
ATOM 1491 C CA . GLY A 1 205 ? -25.397 4.955 2.195 1.00 37.75 205 GLY A CA 1
ATOM 1492 C C . GLY A 1 205 ? -24.103 5.315 1.462 1.00 37.75 205 GLY A C 1
ATOM 1493 O O . GLY A 1 205 ? -24.130 5.366 0.238 1.00 37.75 205 GLY A O 1
ATOM 1494 N N . GLU A 1 206 ? -22.970 5.505 2.150 1.00 37.22 206 GLU A N 1
ATOM 1495 C CA . GLU A 1 206 ? -21.697 5.891 1.506 1.00 37.22 206 GLU A CA 1
ATOM 1496 C C . GLU A 1 206 ? -20.502 5.177 2.176 1.00 37.22 206 GLU A C 1
ATOM 1498 O O . GLU A 1 206 ? -20.107 5.470 3.303 1.00 37.22 206 GLU A O 1
ATOM 1503 N N . GLY A 1 207 ? -19.965 4.165 1.485 1.00 39.31 207 GLY A N 1
ATOM 1504 C CA . GLY A 1 207 ? -19.090 3.115 2.026 1.00 39.31 207 GLY A CA 1
ATOM 1505 C C . GLY A 1 207 ? -17.601 3.453 2.160 1.00 39.31 207 GLY A C 1
ATOM 1506 O O . GLY A 1 207 ? -16.771 2.788 1.543 1.00 39.31 207 GLY A O 1
ATOM 1507 N N . ALA A 1 208 ? -17.247 4.422 3.004 1.00 37.28 208 ALA A N 1
ATOM 1508 C CA . ALA A 1 208 ? -15.855 4.643 3.413 1.00 37.28 208 ALA A CA 1
ATOM 1509 C C . ALA A 1 208 ? -15.704 4.494 4.936 1.00 37.28 208 ALA A C 1
ATOM 1511 O O . ALA A 1 208 ? -16.322 5.236 5.701 1.00 37.28 208 ALA A O 1
ATOM 1512 N N . GLY A 1 209 ? -14.890 3.528 5.375 1.00 43.09 209 GLY A N 1
ATOM 1513 C CA . GLY A 1 209 ? -14.485 3.367 6.773 1.00 43.09 209 GLY A CA 1
ATOM 1514 C C . GLY A 1 209 ? -13.098 3.967 7.002 1.00 43.09 209 GLY A C 1
ATOM 1515 O O . GLY A 1 209 ? -12.228 3.897 6.132 1.00 43.09 209 GLY A O 1
ATOM 1516 N N . TRP A 1 210 ? -12.877 4.569 8.170 1.00 37.03 210 TRP A N 1
ATOM 1517 C CA . TRP A 1 210 ? -11.550 5.043 8.573 1.00 37.03 210 TRP A CA 1
ATOM 1518 C C . TRP A 1 210 ? -10.913 4.023 9.514 1.00 37.03 210 TRP A C 1
ATOM 1520 O O . TRP A 1 210 ? -11.569 3.533 10.436 1.00 37.03 210 TRP A O 1
ATOM 1530 N N . VAL A 1 211 ? -9.640 3.709 9.270 1.00 39.81 211 VAL A N 1
ATOM 1531 C CA . VAL A 1 211 ? -8.833 2.816 10.105 1.00 39.81 211 VAL A CA 1
ATOM 1532 C C . VAL A 1 211 ? -7.716 3.645 10.732 1.00 39.81 211 VAL A C 1
ATOM 1534 O O . VAL A 1 211 ? -6.939 4.268 10.010 1.00 39.81 211 VAL A O 1
ATOM 1537 N N . SER A 1 212 ? -7.645 3.673 12.064 1.00 38.62 212 SER A N 1
ATOM 1538 C CA . SER A 1 212 ? -6.548 4.315 12.797 1.00 38.62 212 SER A CA 1
ATOM 1539 C C . SER A 1 212 ? -5.708 3.250 13.493 1.00 38.62 212 SER A C 1
ATOM 1541 O O . SER A 1 212 ? -6.239 2.454 14.264 1.00 38.62 212 SER A O 1
ATOM 1543 N N . ASP A 1 213 ? -4.403 3.250 13.225 1.00 39.66 213 ASP A N 1
ATOM 1544 C CA . ASP A 1 213 ? -3.410 2.470 13.967 1.00 39.66 213 ASP A CA 1
ATOM 1545 C C . ASP A 1 213 ? -3.114 3.195 15.290 1.00 39.66 213 ASP A C 1
ATOM 1547 O O . ASP A 1 213 ? -2.508 4.271 15.298 1.00 39.66 213 ASP A O 1
ATOM 1551 N N . SER A 1 214 ? -3.602 2.662 16.412 1.00 40.31 214 SER A N 1
ATOM 1552 C CA . SER A 1 214 ? -3.255 3.169 17.740 1.00 40.31 214 SER A CA 1
ATOM 1553 C C . SER A 1 214 ? -2.019 2.432 18.246 1.00 40.31 214 SER A C 1
ATOM 1555 O O . SER A 1 214 ? -2.139 1.380 18.868 1.00 40.31 214 SER A O 1
ATOM 1557 N N . ARG A 1 215 ? -0.826 2.980 17.997 1.00 39.19 215 ARG A N 1
ATOM 1558 C CA . ARG A 1 215 ? 0.407 2.418 18.567 1.00 39.19 215 ARG A CA 1
ATOM 1559 C C . ARG A 1 215 ? 0.397 2.521 20.088 1.00 39.19 215 ARG A C 1
ATOM 1561 O O . ARG A 1 215 ? 0.341 3.627 20.631 1.00 39.19 215 ARG A O 1
ATOM 1568 N N . GLN A 1 216 ? 0.529 1.384 20.763 1.00 36.59 216 GLN A N 1
ATOM 1569 C CA . GLN A 1 216 ? 0.798 1.325 22.192 1.00 36.59 216 GLN A CA 1
ATOM 1570 C C . GLN A 1 216 ? 2.314 1.479 22.419 1.00 36.59 216 GLN A C 1
ATOM 1572 O O . GLN A 1 216 ? 3.109 0.657 21.973 1.00 36.59 216 GLN A O 1
ATOM 1577 N N . ASP A 1 217 ? 2.746 2.560 23.078 1.00 39.03 217 ASP A N 1
ATOM 1578 C CA . ASP A 1 217 ? 4.106 2.628 23.631 1.00 39.03 217 ASP A CA 1
ATOM 1579 C C . ASP A 1 217 ? 4.131 1.748 24.895 1.00 39.03 217 ASP A C 1
ATOM 1581 O O . ASP A 1 217 ? 3.391 2.046 25.838 1.00 39.03 217 ASP A O 1
ATOM 1585 N N . PRO A 1 218 ? 4.952 0.681 24.959 1.00 37.75 218 PRO A N 1
ATOM 1586 C CA . PRO A 1 218 ? 4.994 -0.225 26.107 1.00 37.75 218 PRO A CA 1
ATOM 1587 C C . PRO A 1 218 ? 5.448 0.454 27.413 1.00 37.75 218 PRO A C 1
ATOM 1589 O O . PRO A 1 218 ? 5.292 -0.125 28.489 1.00 37.75 218 PRO A O 1
ATOM 1592 N N . ALA A 1 219 ? 5.988 1.678 27.351 1.00 35.78 219 ALA A N 1
ATOM 1593 C CA . ALA A 1 219 ? 6.334 2.486 28.519 1.00 35.78 219 ALA A CA 1
ATOM 1594 C C . ALA A 1 219 ? 5.268 3.537 28.895 1.00 35.78 219 ALA A C 1
ATOM 1596 O O . ALA A 1 219 ? 5.387 4.166 29.951 1.00 35.78 219 ALA A O 1
ATOM 1597 N N . ALA A 1 220 ? 4.229 3.736 28.077 1.00 33.34 220 ALA A N 1
ATOM 1598 C CA . ALA A 1 220 ? 3.187 4.727 28.320 1.00 33.34 220 ALA A CA 1
ATOM 1599 C C . ALA A 1 220 ? 1.905 4.068 28.844 1.00 33.34 220 ALA A C 1
ATOM 1601 O O . ALA A 1 220 ? 1.319 3.185 28.224 1.00 33.34 220 ALA A O 1
ATOM 1602 N N . HIS A 1 221 ? 1.434 4.541 29.996 1.00 37.84 221 HIS A N 1
ATOM 1603 C CA . HIS A 1 221 ? 0.111 4.217 30.523 1.00 37.84 221 HIS A CA 1
ATOM 1604 C C . HIS A 1 221 ? -0.964 4.451 29.440 1.00 37.84 221 HIS A C 1
ATOM 1606 O O . HIS A 1 221 ? -1.013 5.521 28.831 1.00 37.84 221 HIS A O 1
ATOM 1612 N N . GLY A 1 222 ? -1.766 3.416 29.169 1.00 34.75 222 GLY A N 1
ATOM 1613 C CA . GLY A 1 222 ? -2.562 3.269 27.948 1.00 34.75 222 GLY A CA 1
ATOM 1614 C C . GLY A 1 222 ? -3.533 4.416 27.666 1.00 34.75 222 GLY A C 1
ATOM 1615 O O . GLY A 1 222 ? -4.489 4.641 28.405 1.00 34.75 222 GLY A O 1
ATOM 1616 N N . ASN A 1 223 ? -3.322 5.095 26.539 1.00 34.06 223 ASN A N 1
ATOM 1617 C CA . ASN A 1 223 ? -4.315 5.970 25.928 1.00 34.06 223 ASN A CA 1
ATOM 1618 C C . ASN A 1 223 ? -4.977 5.200 24.783 1.00 34.06 223 ASN A C 1
ATOM 1620 O O . ASN A 1 223 ? -4.289 4.761 23.866 1.00 34.06 223 ASN A O 1
ATOM 1624 N N . PHE A 1 224 ? -6.298 5.044 24.836 1.00 36.78 224 PHE A N 1
ATOM 1625 C CA . PHE A 1 224 ? -7.084 4.493 23.736 1.00 36.78 224 PHE A CA 1
ATOM 1626 C C . PHE A 1 224 ? -7.838 5.643 23.073 1.00 36.78 224 PHE A C 1
ATOM 1628 O O . PHE A 1 224 ? -8.580 6.362 23.740 1.00 36.78 224 PHE A O 1
ATOM 1635 N N . GLU A 1 225 ? -7.653 5.841 21.773 1.00 35.16 225 GLU A N 1
ATOM 1636 C CA . GLU A 1 225 ? -8.408 6.839 21.018 1.00 35.16 225 GLU A CA 1
ATOM 1637 C C . GLU A 1 225 ? -9.468 6.125 20.177 1.00 35.16 225 GLU A C 1
ATOM 1639 O O . GLU A 1 225 ? -9.153 5.371 19.261 1.00 35.16 225 GLU A O 1
ATOM 1644 N N . PHE A 1 226 ? -10.740 6.339 20.513 1.00 38.72 226 PHE A N 1
ATOM 1645 C CA . PHE A 1 226 ? -11.875 5.851 19.733 1.00 38.72 226 PHE A CA 1
ATOM 1646 C C . PHE A 1 226 ? -12.524 7.047 19.043 1.00 38.72 226 PHE A C 1
ATOM 1648 O O . PHE A 1 226 ? -12.854 8.032 19.697 1.00 38.72 226 PHE A O 1
ATOM 1655 N N . THR A 1 227 ? -12.742 6.970 17.732 1.00 35.47 227 THR A N 1
ATOM 1656 C CA . THR A 1 227 ? -13.508 7.996 17.012 1.00 35.47 227 THR A CA 1
ATOM 1657 C C . THR A 1 227 ? -14.982 7.588 16.965 1.00 35.47 227 THR A C 1
ATOM 1659 O O . THR A 1 227 ? -15.310 6.453 16.636 1.00 35.47 227 THR A O 1
ATOM 1662 N N . ILE A 1 228 ? -15.893 8.502 17.301 1.00 37.22 228 ILE A N 1
ATOM 1663 C CA . ILE A 1 228 ? -17.343 8.279 17.206 1.00 37.22 228 ILE A CA 1
ATOM 1664 C C . ILE A 1 228 ? -17.939 9.407 16.358 1.00 37.22 228 ILE A C 1
ATOM 1666 O O . ILE A 1 228 ? -18.443 10.379 16.902 1.00 37.22 228 ILE A O 1
ATOM 1670 N N . ASP A 1 229 ? -17.881 9.296 15.028 1.00 35.62 229 ASP A N 1
ATOM 1671 C CA . ASP A 1 229 ? -18.857 9.952 14.144 1.00 35.62 229 ASP A CA 1
ATOM 1672 C C . ASP A 1 229 ? -18.868 9.290 12.754 1.00 35.62 229 ASP A C 1
ATOM 1674 O O . ASP A 1 229 ? -17.825 8.951 12.197 1.00 35.62 229 ASP A O 1
ATOM 1678 N N . GLY A 1 230 ? -20.067 9.086 12.203 1.00 38.56 230 GLY A N 1
ATOM 1679 C CA . GLY A 1 230 ? -20.320 8.405 10.927 1.00 38.56 230 GLY A CA 1
ATOM 1680 C C . GLY A 1 230 ? -20.383 9.340 9.716 1.00 38.56 230 GLY A C 1
ATOM 1681 O O . GLY A 1 230 ? -20.828 8.928 8.646 1.00 38.56 230 GLY A O 1
ATOM 1682 N N . LYS A 1 231 ? -19.963 10.597 9.874 1.00 39.06 231 LYS A N 1
ATOM 1683 C CA . LYS A 1 231 ? -19.691 11.548 8.788 1.00 39.06 231 LYS A CA 1
ATOM 1684 C C . LYS A 1 231 ? -18.307 12.132 9.017 1.00 39.06 231 LYS A C 1
ATOM 1686 O O . LYS A 1 231 ? -17.870 12.172 10.161 1.00 39.06 231 LYS A O 1
ATOM 1691 N N . THR A 1 232 ? -17.638 12.529 7.930 1.00 42.06 232 THR A N 1
ATOM 1692 C CA . THR A 1 232 ? -16.280 13.104 7.887 1.00 42.06 232 THR A CA 1
ATOM 1693 C C . THR A 1 232 ? -15.912 13.725 9.234 1.00 42.06 232 THR A C 1
ATOM 1695 O O . THR A 1 232 ? -16.585 14.691 9.602 1.00 42.06 232 THR A O 1
ATOM 1698 N N . PRO A 1 233 ? -14.956 13.151 9.992 1.00 49.31 233 PRO A N 1
ATOM 1699 C CA . PRO A 1 233 ? -14.781 13.490 11.396 1.00 49.31 233 PRO A CA 1
ATOM 1700 C C . PRO A 1 233 ? -14.529 14.988 11.514 1.00 49.31 233 PRO A C 1
ATOM 1702 O O . PRO A 1 233 ? -13.491 15.495 11.089 1.00 49.31 233 PRO A O 1
ATOM 1705 N N . ASP A 1 234 ? -15.520 15.703 12.040 1.00 50.31 234 ASP A N 1
ATOM 1706 C CA . ASP A 1 234 ? -15.317 17.054 12.522 1.00 50.31 234 ASP A CA 1
ATOM 1707 C C . ASP A 1 234 ? -14.480 16.899 13.795 1.00 50.31 234 ASP A C 1
ATOM 1709 O O . ASP A 1 234 ? -14.976 16.321 14.767 1.00 50.31 234 ASP A O 1
ATOM 1713 N N . PRO A 1 235 ? -13.217 17.356 13.821 1.00 52.47 235 PRO A N 1
ATOM 1714 C CA . PRO A 1 235 ? -12.375 17.210 15.002 1.00 52.47 235 PRO A CA 1
ATOM 1715 C C . PRO A 1 235 ? -12.984 17.905 16.228 1.00 52.47 235 PRO A C 1
ATOM 1717 O O . PRO A 1 235 ? -12.664 17.537 17.354 1.00 52.47 235 PRO A O 1
ATOM 1720 N N . ALA A 1 236 ? -13.907 18.858 16.036 1.00 54.75 236 ALA A N 1
ATOM 1721 C CA . ALA A 1 236 ? -14.658 19.475 17.126 1.00 54.75 236 ALA A CA 1
ATOM 1722 C C . ALA A 1 236 ? -15.719 18.550 17.762 1.00 54.75 236 ALA A C 1
ATOM 1724 O O . ALA A 1 236 ? -16.303 18.919 18.779 1.00 54.75 236 ALA A O 1
ATOM 1725 N N . LYS A 1 237 ? -15.989 17.376 17.176 1.00 57.22 237 LYS A N 1
ATOM 1726 C CA . LYS A 1 237 ? -16.997 16.402 17.634 1.00 57.22 237 LYS A CA 1
ATOM 1727 C C . LYS A 1 237 ? -16.408 15.056 18.053 1.00 57.22 237 LYS A C 1
ATOM 1729 O O . LYS A 1 237 ? -17.157 14.121 18.324 1.00 57.22 237 LYS A O 1
ATOM 1734 N N . MET A 1 238 ? -15.083 14.941 18.089 1.00 53.16 238 MET A N 1
ATOM 1735 C CA . MET A 1 238 ? -14.409 13.733 18.555 1.00 53.16 238 MET A CA 1
ATOM 1736 C C . MET A 1 238 ? -14.423 13.688 20.086 1.00 53.16 238 MET A C 1
ATOM 1738 O O . MET A 1 238 ? -14.083 14.670 20.743 1.00 53.16 238 MET A O 1
ATOM 1742 N N . ALA A 1 239 ? -14.799 12.538 20.645 1.00 60.44 239 ALA A N 1
ATOM 1743 C CA . ALA A 1 239 ? -14.711 12.276 22.075 1.00 60.44 239 ALA A CA 1
ATOM 1744 C C . ALA A 1 239 ? -13.444 11.466 22.374 1.00 60.44 239 ALA A C 1
ATOM 1746 O O . ALA A 1 239 ? -13.181 10.460 21.720 1.00 60.44 239 ALA A O 1
ATOM 1747 N N . THR A 1 240 ? -12.673 11.872 23.378 1.00 68.38 240 THR A N 1
ATOM 1748 C CA . THR A 1 240 ? -11.463 11.159 23.808 1.00 68.38 240 THR A CA 1
ATOM 1749 C C . THR A 1 240 ? -11.726 10.465 25.135 1.00 68.38 240 THR A C 1
ATOM 1751 O O . THR A 1 240 ? -12.148 11.106 26.095 1.00 68.38 240 THR A O 1
ATOM 1754 N N . VAL A 1 241 ? -11.426 9.172 25.234 1.00 71.06 241 VAL A N 1
ATOM 1755 C CA . VAL A 1 241 ? -11.555 8.420 26.489 1.00 71.06 241 VAL A CA 1
ATOM 1756 C C . VAL A 1 241 ? -10.166 8.075 27.019 1.00 71.06 241 VAL A C 1
ATOM 1758 O O . VAL A 1 241 ? -9.376 7.422 26.350 1.00 71.06 241 VAL A O 1
ATOM 1761 N N . LYS A 1 242 ? -9.850 8.515 28.235 1.00 73.94 242 LYS A N 1
ATOM 1762 C CA . LYS A 1 242 ? -8.590 8.230 28.929 1.00 73.94 242 LYS A CA 1
ATOM 1763 C C . LYS A 1 242 ? -8.835 7.263 30.070 1.00 73.94 242 LYS A C 1
ATOM 1765 O O . LYS A 1 242 ? -9.538 7.590 31.021 1.00 73.94 242 LYS A O 1
ATOM 1770 N N . ILE A 1 243 ? -8.231 6.085 30.015 1.00 74.00 243 ILE A N 1
ATOM 1771 C CA . ILE A 1 243 ? -8.384 5.088 31.074 1.00 74.00 243 ILE A CA 1
ATOM 1772 C C . ILE A 1 243 ? -7.124 5.103 31.932 1.00 74.00 243 ILE A C 1
ATOM 1774 O O . ILE A 1 243 ? -6.152 4.415 31.642 1.00 74.00 243 ILE A O 1
ATOM 1778 N N . ASP A 1 244 ? -7.145 5.901 32.999 1.00 74.50 244 ASP A N 1
ATOM 1779 C CA . ASP A 1 244 ? -6.111 5.836 34.030 1.00 74.50 244 ASP A CA 1
ATOM 1780 C C . ASP A 1 244 ? -6.455 4.716 35.012 1.00 74.50 244 ASP A C 1
ATOM 1782 O O . ASP A 1 244 ? -7.427 4.796 35.767 1.00 74.50 244 ASP A O 1
ATOM 1786 N N . ASN A 1 245 ? -5.673 3.643 34.971 1.00 71.19 245 ASN A N 1
ATOM 1787 C CA . ASN A 1 245 ? -5.841 2.505 35.859 1.00 71.19 245 ASN A CA 1
ATOM 1788 C C . ASN A 1 245 ? -4.707 2.372 36.885 1.00 71.19 245 ASN A C 1
ATOM 1790 O O . ASN A 1 245 ? -4.707 1.401 37.636 1.00 71.19 245 ASN A O 1
ATOM 1794 N N . ASN A 1 246 ? -3.738 3.299 36.929 1.00 76.19 246 ASN A N 1
ATOM 1795 C CA . ASN A 1 246 ? -2.547 3.214 37.788 1.00 76.19 246 ASN A CA 1
ATOM 1796 C C . ASN A 1 246 ? -1.869 1.818 37.797 1.00 76.19 246 ASN A C 1
ATOM 1798 O O . ASN A 1 246 ? -1.339 1.379 38.819 1.00 76.19 246 ASN A O 1
ATOM 1802 N N . GLY A 1 247 ? -1.918 1.085 36.677 1.00 72.31 247 GLY A N 1
ATOM 1803 C CA . GLY A 1 247 ? -1.372 -0.272 36.554 1.00 72.31 247 GLY A CA 1
ATOM 1804 C C . GLY A 1 247 ? -2.222 -1.386 37.182 1.00 72.31 247 GLY A C 1
ATOM 1805 O O . GLY A 1 247 ? -1.791 -2.537 37.222 1.00 72.31 247 GLY A O 1
ATOM 1806 N N . GLN A 1 248 ? -3.425 -1.084 37.669 1.00 73.25 248 GLN A N 1
ATOM 1807 C CA . GLN A 1 248 ? -4.370 -2.072 38.180 1.00 73.25 248 GLN A CA 1
ATOM 1808 C C . GLN A 1 248 ? -5.308 -2.560 37.072 1.00 73.25 248 GLN A C 1
ATOM 1810 O O . GLN A 1 248 ? -5.792 -1.790 36.244 1.00 73.25 248 GLN A O 1
ATOM 1815 N N . LYS A 1 249 ? -5.606 -3.862 37.066 1.00 79.38 249 LYS A N 1
ATOM 1816 C CA . LYS A 1 249 ? -6.618 -4.425 36.169 1.00 79.38 249 LYS A CA 1
ATOM 1817 C C . LYS A 1 249 ? -8.001 -3.960 36.634 1.00 79.38 249 LYS A C 1
ATOM 1819 O O . LYS A 1 249 ? -8.437 -4.341 37.719 1.00 79.38 249 LYS A O 1
ATOM 1824 N N . LEU A 1 250 ? -8.676 -3.149 35.821 1.00 86.12 250 LEU A N 1
ATOM 1825 C CA . LEU A 1 250 ? -10.074 -2.783 36.051 1.00 86.12 250 LEU A CA 1
ATOM 1826 C C . LEU A 1 250 ? -10.969 -3.991 35.766 1.00 86.12 250 LEU A C 1
ATOM 1828 O O . LEU A 1 250 ? -10.698 -4.770 34.850 1.00 86.12 250 LEU A O 1
ATOM 1832 N N . SER A 1 251 ? -12.031 -4.148 36.556 1.00 93.56 251 SER A N 1
ATOM 1833 C CA . SER A 1 251 ? -13.097 -5.083 36.201 1.00 93.56 251 SER A CA 1
ATOM 1834 C C . SER A 1 251 ? -13.845 -4.570 34.969 1.00 93.56 251 SER A C 1
ATOM 1836 O O . SER A 1 251 ? -13.866 -3.365 34.712 1.00 93.56 251 SER A O 1
ATOM 1838 N N . ASP A 1 252 ? -14.510 -5.460 34.232 1.00 90.19 252 ASP A N 1
ATOM 1839 C CA . ASP A 1 252 ? -15.306 -5.070 33.060 1.00 90.19 252 ASP A CA 1
ATOM 1840 C C . ASP A 1 252 ? -16.365 -4.018 33.414 1.00 90.19 252 ASP A C 1
ATOM 1842 O O . ASP A 1 252 ? -16.601 -3.079 32.655 1.00 90.19 252 ASP A O 1
ATOM 1846 N N . ALA A 1 253 ? -16.950 -4.126 34.610 1.00 93.88 253 ALA A N 1
ATOM 1847 C CA . ALA A 1 253 ? -17.926 -3.172 35.121 1.00 93.88 253 ALA A CA 1
ATOM 1848 C C . ALA A 1 253 ? -17.310 -1.792 35.412 1.00 93.88 253 ALA A C 1
ATOM 1850 O O . ALA A 1 253 ? -17.942 -0.772 35.133 1.00 93.88 253 ALA A O 1
ATOM 1851 N N . ASP A 1 254 ? -16.088 -1.747 35.950 1.00 93.25 254 ASP A N 1
ATOM 1852 C CA . ASP A 1 254 ? -15.399 -0.484 36.241 1.00 93.25 254 ASP A CA 1
ATOM 1853 C C . ASP A 1 254 ? -14.883 0.179 34.965 1.00 93.25 254 ASP A C 1
ATOM 1855 O O . ASP A 1 254 ? -14.979 1.398 34.821 1.00 93.25 254 ASP A O 1
ATOM 1859 N N . LEU A 1 255 ? -14.401 -0.622 34.011 1.00 88.94 255 LEU A N 1
ATOM 1860 C CA . LEU A 1 255 ? -13.997 -0.144 32.696 1.00 88.94 255 LEU A CA 1
ATOM 1861 C C . LEU A 1 255 ? -15.198 0.431 31.941 1.00 88.94 255 LEU A C 1
ATOM 1863 O O . LEU A 1 255 ? -15.139 1.571 31.486 1.00 88.94 255 LEU A O 1
ATOM 1867 N N . LYS A 1 256 ? -16.310 -0.319 31.886 1.00 94.12 256 LYS A N 1
ATOM 1868 C CA . LYS A 1 256 ? -17.581 0.128 31.301 1.00 94.12 256 LYS A CA 1
ATOM 1869 C C . LYS A 1 256 ? -17.992 1.477 31.888 1.00 94.12 256 LYS A C 1
ATOM 1871 O O . LYS A 1 256 ? -18.166 2.438 31.145 1.00 94.12 256 LYS A O 1
ATOM 1876 N N . ARG A 1 257 ? -18.085 1.563 33.219 1.00 94.44 257 ARG A N 1
ATOM 1877 C CA . ARG A 1 257 ? -18.503 2.787 33.915 1.00 94.44 257 ARG A CA 1
ATOM 1878 C C . ARG A 1 257 ? -17.569 3.962 33.616 1.00 94.44 257 ARG A C 1
ATOM 1880 O O . ARG A 1 257 ? -18.051 5.044 33.306 1.00 94.44 257 ARG A O 1
ATOM 1887 N N . SER A 1 258 ? -16.254 3.745 33.662 1.00 91.12 258 SER A N 1
ATOM 1888 C CA . SER A 1 258 ? -15.260 4.792 33.389 1.00 91.12 258 SER A CA 1
ATOM 1889 C C . SER A 1 258 ? -15.407 5.375 31.981 1.00 91.12 258 SER A C 1
ATOM 1891 O O . SER A 1 258 ? -15.382 6.594 31.808 1.00 91.12 258 SER A O 1
ATOM 1893 N N . ILE A 1 259 ? -15.618 4.519 30.979 1.00 89.00 259 ILE A N 1
ATOM 1894 C CA . ILE A 1 259 ? -15.810 4.946 29.589 1.00 89.00 259 ILE A CA 1
ATOM 1895 C C . ILE A 1 259 ? -17.136 5.705 29.445 1.00 89.00 259 ILE A C 1
ATOM 1897 O O . ILE A 1 259 ? -17.153 6.802 28.889 1.00 89.00 259 ILE A O 1
ATOM 1901 N N . GLU A 1 260 ? -18.238 5.165 29.972 1.00 93.25 260 GLU A N 1
ATOM 1902 C CA . GLU A 1 260 ? -19.559 5.805 29.896 1.00 93.25 260 GLU A CA 1
ATOM 1903 C C . GLU A 1 260 ? -19.588 7.174 30.576 1.00 93.25 260 GLU A C 1
ATOM 1905 O O . GLU A 1 260 ? -20.175 8.118 30.043 1.00 93.25 260 GLU A O 1
ATOM 1910 N N . ASP A 1 261 ? -18.945 7.305 31.735 1.00 92.81 261 ASP A N 1
ATOM 1911 C CA . ASP A 1 261 ? -18.880 8.564 32.472 1.00 92.81 261 ASP A CA 1
ATOM 1912 C C . ASP A 1 261 ? -18.089 9.622 31.699 1.00 92.81 261 ASP A C 1
ATOM 1914 O O . ASP A 1 261 ? -18.518 10.775 31.621 1.00 92.81 261 ASP A O 1
ATOM 1918 N N . GLN A 1 262 ? -16.982 9.235 31.061 1.00 90.38 262 GLN A N 1
ATOM 1919 C CA . GLN A 1 262 ? -16.184 10.145 30.240 1.00 90.38 262 GLN A CA 1
ATOM 1920 C C . GLN A 1 262 ? -16.901 10.578 28.966 1.00 90.38 262 GLN A C 1
ATOM 1922 O O . GLN A 1 262 ? -16.872 11.761 28.623 1.00 90.38 262 GLN A O 1
ATOM 1927 N N . LEU A 1 263 ? -17.562 9.645 28.283 1.00 87.50 263 LEU A N 1
ATOM 1928 C CA . LEU A 1 263 ? -18.354 9.935 27.092 1.00 87.50 263 LEU A CA 1
ATOM 1929 C C . LEU A 1 263 ? -19.536 10.856 27.434 1.00 87.50 263 LEU A C 1
ATOM 1931 O O . LEU A 1 263 ? -19.764 11.866 26.765 1.00 87.50 263 LEU A O 1
ATOM 1935 N N . ARG A 1 264 ? -20.229 10.592 28.549 1.00 92.25 264 ARG A N 1
ATOM 1936 C CA . ARG A 1 264 ? -21.312 11.448 29.052 1.00 92.25 264 ARG A CA 1
ATOM 1937 C C . ARG A 1 264 ? -20.818 12.842 29.440 1.00 92.25 264 ARG A C 1
ATOM 1939 O O . ARG A 1 264 ? -21.481 13.820 29.104 1.00 92.25 264 ARG A O 1
ATOM 1946 N N . ALA A 1 265 ? -19.664 12.952 30.102 1.00 87.69 265 ALA A N 1
ATOM 1947 C CA . ALA A 1 265 ? -19.062 14.237 30.474 1.00 87.69 265 ALA A CA 1
ATOM 1948 C C . ALA A 1 265 ? -18.698 15.104 29.255 1.00 87.69 265 ALA A C 1
ATOM 1950 O O . ALA A 1 265 ? -18.688 16.329 29.353 1.00 87.69 265 ALA A O 1
ATOM 1951 N N . GLN A 1 266 ? -18.448 14.474 28.106 1.00 86.38 266 GLN A N 1
ATOM 1952 C CA . GLN A 1 266 ? -18.175 15.142 26.832 1.00 86.38 266 GLN A CA 1
ATOM 1953 C C . GLN A 1 266 ? -19.444 15.429 26.013 1.00 86.38 266 GLN A C 1
ATOM 1955 O O . GLN A 1 266 ? -19.353 15.951 24.910 1.00 86.38 266 GLN A O 1
ATOM 1960 N N . GLY A 1 267 ? -20.635 15.119 26.538 1.00 88.19 267 GLY A N 1
ATOM 1961 C CA . GLY A 1 267 ? -21.900 15.336 25.831 1.00 88.19 267 GLY A CA 1
ATOM 1962 C C . GLY A 1 267 ? -22.256 14.241 24.821 1.00 88.19 267 GLY A C 1
ATOM 1963 O O . GLY A 1 267 ? -23.173 14.428 24.025 1.00 88.19 267 GLY A O 1
ATOM 1964 N N . HIS A 1 268 ? -21.581 13.092 24.876 1.00 86.12 268 HIS A N 1
ATOM 1965 C CA . HIS A 1 268 ? -21.787 11.950 23.987 1.00 86.12 268 HIS A CA 1
ATOM 1966 C C . HIS A 1 268 ? -22.249 10.718 24.782 1.00 86.12 268 HIS A C 1
ATOM 1968 O O . HIS A 1 268 ? -21.494 9.759 24.905 1.00 86.12 268 HIS A O 1
ATOM 1974 N N . PRO A 1 269 ? -23.456 10.702 25.379 1.00 89.50 269 PRO A N 1
ATOM 1975 C CA . PRO A 1 269 ? -23.907 9.537 26.135 1.00 89.50 269 PRO A CA 1
ATOM 1976 C C . PRO A 1 269 ? -23.943 8.293 25.234 1.00 89.50 269 PRO A C 1
ATOM 1978 O O . PRO A 1 269 ? -24.480 8.326 24.127 1.00 89.50 269 PRO A O 1
ATOM 1981 N N . ALA A 1 270 ? -23.376 7.190 25.714 1.00 90.38 270 ALA A N 1
ATOM 1982 C CA . ALA A 1 270 ? -23.339 5.914 25.011 1.00 90.38 270 ALA A CA 1
ATOM 1983 C C . ALA A 1 270 ? -23.477 4.756 26.005 1.00 90.38 270 ALA A C 1
ATOM 1985 O O . ALA A 1 270 ? -23.103 4.904 27.167 1.00 90.38 270 ALA A O 1
ATOM 1986 N N . ASP A 1 271 ? -24.007 3.627 25.541 1.00 91.44 271 ASP A N 1
ATOM 1987 C CA . ASP A 1 271 ? -23.949 2.343 26.242 1.00 91.44 271 ASP A CA 1
ATOM 1988 C C . ASP A 1 271 ? -22.697 1.590 25.791 1.00 91.44 271 ASP A C 1
ATOM 1990 O O . ASP A 1 271 ? -22.457 1.420 24.589 1.00 91.44 271 ASP A O 1
ATOM 1994 N N . VAL A 1 272 ? -21.882 1.168 26.753 1.00 90.12 272 VAL A N 1
ATOM 1995 C CA . VAL A 1 272 ? -20.603 0.499 26.501 1.00 90.12 272 VAL A CA 1
ATOM 1996 C C . VAL A 1 272 ? -20.710 -0.961 26.925 1.00 90.12 272 VAL A C 1
ATOM 1998 O O . VAL A 1 272 ? -21.146 -1.279 28.030 1.00 90.12 272 VAL A O 1
ATOM 2001 N N . VAL A 1 273 ? -20.278 -1.879 26.067 1.00 85.88 273 VAL A N 1
ATOM 2002 C CA . VAL A 1 273 ? -20.161 -3.304 26.401 1.00 85.88 273 VAL A CA 1
ATOM 2003 C C . VAL A 1 273 ? -18.685 -3.634 26.544 1.00 85.88 273 VAL A C 1
ATOM 2005 O O . VAL A 1 273 ? -17.904 -3.387 25.626 1.00 85.88 273 VAL A O 1
ATOM 2008 N N . VAL A 1 274 ? -18.309 -4.189 27.694 1.00 88.94 274 VAL A N 1
ATOM 2009 C CA . VAL A 1 274 ? -16.948 -4.648 27.992 1.00 88.94 274 VAL A CA 1
ATOM 2010 C C . VAL A 1 274 ? -16.989 -6.141 28.293 1.00 88.94 274 VAL A C 1
ATOM 2012 O O . VAL A 1 274 ? -17.894 -6.592 28.992 1.00 88.94 274 VAL A O 1
ATOM 2015 N N . SER A 1 275 ? -16.020 -6.886 27.766 1.00 83.00 275 SER A N 1
ATOM 2016 C CA . SER A 1 275 ? -15.820 -8.309 28.044 1.00 83.00 275 SER A CA 1
ATOM 2017 C C . SER A 1 275 ? -14.327 -8.614 28.099 1.00 83.00 275 SER A C 1
ATOM 2019 O O . SER A 1 275 ? -13.587 -8.228 27.193 1.00 83.00 275 SER A O 1
ATOM 2021 N N . ASP A 1 276 ? -13.885 -9.312 29.144 1.00 84.88 276 ASP A N 1
ATOM 2022 C CA . ASP A 1 276 ? -12.483 -9.704 29.355 1.00 84.88 276 ASP A CA 1
ATOM 2023 C C . ASP A 1 276 ? -11.501 -8.516 29.298 1.00 84.88 276 ASP A C 1
ATOM 2025 O O . ASP A 1 276 ? -10.401 -8.592 28.745 1.00 84.88 276 ASP A O 1
ATOM 2029 N N . GLY A 1 277 ? -11.896 -7.384 29.883 1.00 79.75 277 GLY A N 1
ATOM 2030 C CA . GLY A 1 277 ? -11.111 -6.152 29.917 1.00 79.75 277 GLY A CA 1
ATOM 2031 C C . GLY A 1 277 ? -11.008 -5.429 28.573 1.00 79.75 277 GLY A C 1
ATOM 2032 O O . GLY A 1 277 ? -10.196 -4.513 28.451 1.00 79.75 277 GLY A O 1
ATOM 2033 N N . LYS A 1 278 ? -11.802 -5.820 27.567 1.00 76.94 278 LYS A N 1
ATOM 2034 C CA . LYS A 1 278 ? -11.825 -5.208 26.233 1.00 76.94 278 LYS A CA 1
ATOM 2035 C C . LYS A 1 278 ? -13.182 -4.589 25.932 1.00 76.94 278 LYS A C 1
ATOM 2037 O O . LYS A 1 278 ? -14.222 -5.159 26.257 1.00 76.94 278 LYS A O 1
ATOM 2042 N N . VAL A 1 279 ? -13.176 -3.431 25.275 1.00 78.44 279 VAL A N 1
ATOM 2043 C CA . VAL A 1 279 ? -14.402 -2.787 24.787 1.00 78.44 279 VAL A CA 1
ATOM 2044 C C . VAL A 1 279 ? -14.900 -3.546 23.562 1.00 78.44 279 VAL A C 1
ATOM 2046 O O . VAL A 1 279 ? -14.222 -3.602 22.540 1.00 78.44 279 VAL A O 1
ATOM 2049 N N . VAL A 1 280 ? -16.083 -4.141 23.675 1.00 76.38 280 VAL A N 1
ATOM 2050 C CA . VAL A 1 280 ? -16.718 -4.934 22.615 1.00 76.38 280 VAL A CA 1
ATOM 2051 C C . VAL A 1 280 ? -17.539 -4.039 21.691 1.00 76.38 280 VAL A C 1
ATOM 2053 O O . VAL A 1 280 ? -17.474 -4.178 20.473 1.00 76.38 280 VAL A O 1
ATOM 2056 N N . SER A 1 281 ? -18.308 -3.105 22.257 1.00 73.00 281 SER A N 1
ATOM 2057 C CA . SER A 1 281 ? -19.136 -2.179 21.480 1.00 73.00 281 SER A CA 1
ATOM 2058 C C . SER A 1 281 ? -19.439 -0.896 22.246 1.00 73.00 281 SER A C 1
ATOM 2060 O O . SER A 1 281 ? -19.562 -0.920 23.470 1.00 73.00 281 SER A O 1
ATOM 2062 N N . ILE A 1 282 ? -19.641 0.200 21.513 1.00 81.50 282 ILE A N 1
ATOM 2063 C CA . ILE A 1 282 ? -20.117 1.484 22.037 1.00 81.50 282 ILE A CA 1
ATOM 2064 C C . ILE A 1 282 ? -21.329 1.904 21.199 1.00 81.50 282 ILE A C 1
ATOM 2066 O O . ILE A 1 282 ? -21.209 2.079 19.987 1.00 81.50 282 ILE A O 1
ATOM 2070 N N . THR A 1 283 ? -22.494 2.061 21.828 1.00 79.25 283 THR A N 1
ATOM 2071 C CA . THR A 1 283 ? -23.742 2.442 21.150 1.00 79.25 283 THR A CA 1
ATOM 2072 C C . THR A 1 283 ? -24.190 3.825 21.621 1.00 79.25 283 THR A C 1
ATOM 2074 O O . THR A 1 283 ? -24.553 3.961 22.788 1.00 79.25 283 THR A O 1
ATOM 2077 N N . PRO A 1 284 ? -24.204 4.859 20.756 1.00 84.12 284 PRO A N 1
ATOM 2078 C CA . PRO A 1 284 ? -24.687 6.184 21.136 1.00 84.12 284 PRO A CA 1
ATOM 2079 C C . PRO A 1 284 ? -26.142 6.140 21.613 1.00 84.12 284 PRO A C 1
ATOM 2081 O O . PRO A 1 284 ? -27.011 5.589 20.934 1.00 84.12 284 PRO A O 1
ATOM 2084 N N . ILE A 1 285 ? -26.418 6.765 22.754 1.00 87.88 285 ILE A N 1
ATOM 2085 C CA . ILE A 1 285 ? -27.772 6.940 23.275 1.00 87.88 285 ILE A CA 1
ATOM 2086 C C . ILE A 1 285 ? -28.310 8.236 22.667 1.00 87.88 285 ILE A C 1
ATOM 2088 O O . ILE A 1 285 ? -27.830 9.327 22.974 1.00 87.88 285 ILE A O 1
ATOM 2092 N N . ARG A 1 286 ? -29.291 8.126 21.764 1.00 81.19 286 ARG A N 1
ATOM 2093 C CA . ARG A 1 286 ? -30.002 9.303 21.251 1.00 81.19 286 ARG A CA 1
ATOM 2094 C C . ARG A 1 286 ? -30.965 9.791 22.332 1.00 81.19 286 ARG A C 1
ATOM 2096 O O . ARG A 1 286 ? -31.863 9.043 22.712 1.00 81.19 286 ARG A O 1
ATOM 2103 N N . ASN A 1 287 ? -30.743 11.013 22.811 1.00 61.78 287 ASN A N 1
ATOM 2104 C CA . ASN A 1 287 ? -31.741 11.754 23.585 1.00 61.78 287 ASN A CA 1
ATOM 2105 C C . ASN A 1 287 ? -32.889 12.220 22.687 1.00 61.78 287 ASN A C 1
ATOM 2107 O O . ASN A 1 287 ? -32.619 12.520 21.499 1.00 61.78 287 ASN A O 1
#

pLDDT: mean 75.71, std 19.92, range [33.34, 97.69]

Foldseek 3Di:
DDDPPPPPPPDVVCVVVVVVVVVVVLQVFWDKDKAQFWKKKKKKWPDQCVVVVVVVQVVCCVQQVFPDWDWDADPNRIIMIITIHGPVSLQCVVVSSVVVQVVVVVVVIDIDIDMGGDMDIDIDGPVVVQVSLKQKQFADPPPDDQVRRQVRSQSSCVSSVNPQWDWGWDDDPNDIAIWIWHDDPPPPPDDDDTQTWHWDAADPPGGIIIITRDDDDPPDDDFDFDADDNPDDPVLPGFGQGDDPVPDQDDQVRLQVSRQVSCVVSVFHWRWGGDPSDTPDTGTDDD

Secondary structure (DSSP, 8-state):
-----------GGGHHHHHHHHHHHHHHS-EEEEEEEEEEEEEEEESS-GGGHHHHHHHHHHHHT-SEEEEEE-TTS-EEEEEEEEGGG-TTHHHHHHHHHHHHHHTT-EEEEEEEEEEEEEEE-HHHHHHHT-EEEE---TT--HHHHHHHHHHHHHHTT-TTEEEEEEEETTEEEEEEEE--TT-TTS---PPEEEEEPPPTTS-EEEE------TTSPPEE-----SSS--GGG---EE---TT----HHHHHHHHHHHHHHTT--EEEEEETTEEEEEEE---

Sequence (287 aa):
MSDIRHSAAARPWLAPLLGAAAALAMLLVPFSYQKTVAYDVSFHLDGRSAPLASGLSSALQESFGATSINSNSDGDGRLTLTARVPLEAANGVAARAEAFASVLRADGQTVTTTVEPVRETVSGNLFAMTRDQTVRVDITATGRTPAEIEADVRRQLEAAGVTGANVMVSQDDGKTTIQIFQEHEGDKAAGNGGDGVHVIPGQEGEGAGWVSDSRQDPAAHGNFEFTIDGKTPDPAKMATVKIDNNGQKLSDADLKRSIEDQLRAQGHPADVVVSDGKVVSITPIRN

Radius of gyration: 25.79 Å; chains: 1; bounding box: 57×36×99 Å